Protein AF-A0A136LFN0-F1 (afdb_monomer_lite)

Structure (mmCIF, N/CA/C/O backbone):
data_AF-A0A136LFN0-F1
#
_entry.id   AF-A0A136LFN0-F1
#
loop_
_atom_site.group_PDB
_atom_site.id
_atom_site.type_symbol
_atom_site.label_atom_id
_atom_site.label_alt_id
_atom_site.label_comp_id
_atom_site.label_asym_id
_atom_site.label_entity_id
_atom_site.label_seq_id
_atom_site.pdbx_PDB_ins_code
_atom_site.Cartn_x
_atom_site.Cartn_y
_atom_site.Cartn_z
_atom_site.occupancy
_atom_site.B_iso_or_equiv
_atom_site.auth_seq_id
_atom_site.auth_comp_id
_atom_site.auth_asym_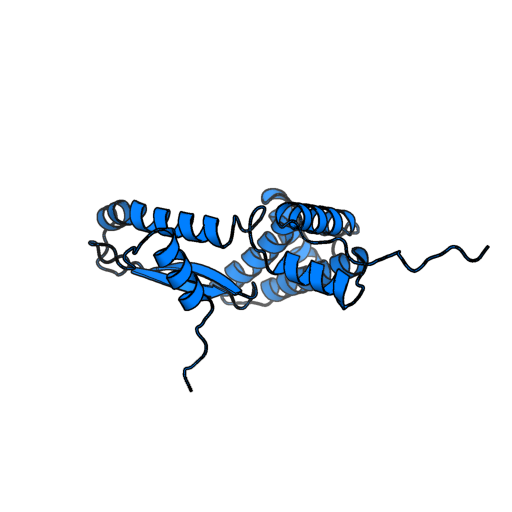id
_atom_site.auth_atom_id
_atom_site.pdbx_PDB_model_num
ATOM 1 N N . MET A 1 1 ? 18.092 6.823 28.244 1.00 74.56 1 MET A N 1
ATOM 2 C CA . MET A 1 1 ? 17.796 7.122 26.823 1.00 74.56 1 MET A CA 1
ATOM 3 C C . MET A 1 1 ? 16.325 6.821 26.567 1.00 74.56 1 MET A C 1
ATOM 5 O O . MET A 1 1 ? 15.868 5.791 27.041 1.00 74.56 1 MET A O 1
ATOM 9 N N . ARG A 1 2 ? 15.570 7.705 25.898 1.00 80.19 2 ARG A N 1
ATOM 10 C CA . ARG A 1 2 ? 14.184 7.406 25.481 1.00 80.19 2 ARG A CA 1
ATOM 11 C C . ARG A 1 2 ? 14.220 6.567 24.199 1.00 80.19 2 ARG A C 1
ATOM 13 O O . ARG A 1 2 ? 15.058 6.833 23.341 1.00 80.19 2 ARG A O 1
ATOM 20 N N . ARG A 1 3 ? 13.343 5.564 24.083 1.00 89.06 3 ARG A N 1
ATOM 21 C CA . ARG A 1 3 ? 13.190 4.778 22.848 1.00 89.06 3 ARG A CA 1
ATOM 22 C C . ARG A 1 3 ? 12.712 5.707 21.715 1.00 89.06 3 ARG A C 1
ATOM 24 O O . ARG A 1 3 ? 11.882 6.576 21.990 1.00 89.06 3 ARG A O 1
ATOM 31 N N . PRO A 1 4 ? 13.212 5.556 20.475 1.00 87.19 4 PRO A N 1
ATOM 32 C CA . PRO A 1 4 ? 12.643 6.256 19.327 1.00 87.19 4 PRO A CA 1
ATOM 33 C C . PRO A 1 4 ? 11.175 5.858 19.125 1.00 87.19 4 PRO A C 1
ATOM 35 O O . PRO A 1 4 ? 10.821 4.688 19.283 1.00 87.19 4 PRO A O 1
ATOM 38 N N . LYS A 1 5 ? 10.336 6.843 18.788 1.00 88.75 5 LYS A N 1
ATOM 39 C CA . LYS A 1 5 ? 8.914 6.640 18.487 1.00 88.75 5 LYS A CA 1
ATOM 40 C C . LYS A 1 5 ? 8.759 5.836 17.200 1.00 88.75 5 LYS A C 1
ATOM 42 O O . LYS A 1 5 ? 9.470 6.098 16.230 1.00 88.75 5 LYS A O 1
ATOM 47 N N . SER A 1 6 ? 7.819 4.905 17.195 1.00 88.75 6 SER A N 1
ATOM 48 C CA . SER A 1 6 ? 7.367 4.177 16.009 1.00 88.75 6 SER A CA 1
ATOM 49 C C . SER A 1 6 ? 6.710 5.107 14.986 1.00 88.75 6 SER A C 1
ATOM 51 O O . SER A 1 6 ? 6.269 6.210 15.318 1.00 88.75 6 SER A O 1
ATOM 53 N N . THR A 1 7 ? 6.604 4.646 13.741 1.00 85.06 7 THR A N 1
ATOM 54 C CA . THR A 1 7 ? 5.943 5.376 12.651 1.00 85.06 7 THR A CA 1
ATOM 55 C C . THR A 1 7 ? 4.480 5.688 12.985 1.00 85.06 7 THR A C 1
ATOM 57 O O . THR A 1 7 ? 4.015 6.801 12.739 1.00 85.06 7 THR A O 1
ATOM 60 N N . VAL A 1 8 ? 3.784 4.750 13.639 1.00 91.81 8 VAL A N 1
ATOM 61 C CA . VAL A 1 8 ? 2.400 4.921 14.111 1.00 91.81 8 VAL A CA 1
ATOM 62 C C . VAL A 1 8 ? 2.288 6.002 15.183 1.00 91.81 8 VAL A C 1
ATOM 64 O O . VAL A 1 8 ? 1.444 6.886 15.064 1.00 91.81 8 VAL A O 1
ATOM 67 N N . GLU A 1 9 ? 3.154 5.981 16.201 1.00 92.69 9 GLU A N 1
ATOM 68 C CA . GLU A 1 9 ? 3.159 7.016 17.248 1.00 92.69 9 GLU A CA 1
ATOM 69 C C . GLU A 1 9 ? 3.418 8.401 16.652 1.00 92.69 9 GLU A C 1
ATOM 71 O O . GLU A 1 9 ? 2.738 9.366 16.988 1.00 92.69 9 GLU A O 1
ATOM 76 N N . GLN A 1 10 ? 4.366 8.500 15.719 1.00 90.56 10 GLN A N 1
ATOM 77 C CA . GLN A 1 10 ? 4.654 9.761 15.042 1.00 90.56 10 GLN A CA 1
ATOM 78 C C . GLN A 1 10 ? 3.465 10.248 14.204 1.00 90.56 10 GLN A C 1
ATOM 80 O O . GLN A 1 10 ? 3.201 11.447 14.175 1.00 90.56 10 GLN A O 1
ATOM 85 N N . PHE A 1 11 ? 2.754 9.349 13.518 1.00 91.38 11 PHE A N 1
ATOM 86 C CA . PHE A 1 11 ? 1.547 9.686 12.761 1.0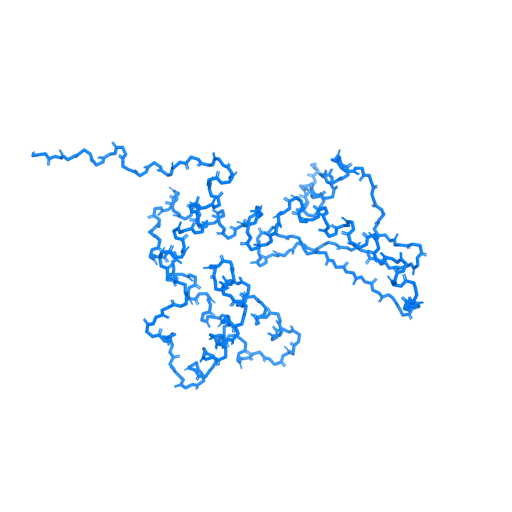0 91.38 11 PHE A CA 1
ATOM 87 C C . PHE A 1 11 ? 0.422 10.198 13.660 1.00 91.38 11 PHE A C 1
ATOM 89 O O . PHE A 1 11 ? -0.148 11.249 13.365 1.00 91.38 11 PHE A O 1
ATOM 96 N N . LEU A 1 12 ? 0.139 9.502 14.765 1.00 93.69 12 LEU A N 1
ATOM 97 C CA . LEU A 1 12 ? -0.890 9.920 15.715 1.00 93.69 12 LEU A CA 1
ATOM 98 C C . LEU A 1 12 ? -0.576 11.303 16.288 1.00 93.69 12 LEU A C 1
ATOM 100 O O . LEU A 1 12 ? -1.433 12.178 16.262 1.00 93.69 12 LEU A O 1
ATOM 104 N N . GLU A 1 13 ? 0.671 11.551 16.691 1.00 92.94 13 GLU A N 1
ATOM 105 C CA . GLU A 1 13 ? 1.087 12.865 17.196 1.00 92.94 13 GLU A CA 1
ATOM 106 C C . GLU A 1 13 ? 0.958 13.984 16.158 1.00 92.94 13 GLU A C 1
ATOM 108 O O . GLU A 1 13 ? 0.615 15.115 16.508 1.00 92.94 13 GLU A O 1
ATOM 113 N N . ARG A 1 14 ? 1.239 13.702 14.878 1.00 91.00 14 ARG A N 1
ATOM 114 C CA . ARG A 1 14 ? 1.015 14.680 13.804 1.00 91.00 14 ARG A CA 1
ATOM 115 C C . ARG A 1 14 ? -0.472 14.967 13.630 1.00 91.00 14 ARG A C 1
ATOM 117 O O . ARG A 1 14 ? -0.843 16.138 13.623 1.00 91.00 14 ARG A O 1
ATOM 124 N N . CYS A 1 15 ? -1.303 13.925 13.587 1.00 91.88 15 CYS A N 1
ATOM 125 C CA . CYS A 1 15 ? -2.751 14.068 13.468 1.00 91.88 15 CYS A CA 1
ATOM 126 C C . CYS A 1 15 ? -3.352 14.851 14.636 1.00 91.88 15 CYS A C 1
ATOM 128 O O . CYS A 1 15 ? -4.148 15.755 14.410 1.00 91.88 15 CYS A O 1
ATOM 130 N N . GLU A 1 16 ? -2.969 14.535 15.874 1.00 93.50 16 GLU A N 1
ATOM 131 C CA . GLU A 1 16 ? -3.454 15.246 17.060 1.00 93.50 16 GLU A CA 1
ATOM 132 C C . GLU A 1 16 ? -3.038 16.716 17.049 1.00 93.50 16 GLU A C 1
ATOM 134 O O . GLU A 1 16 ? -3.828 17.593 17.393 1.00 93.50 16 GLU A O 1
ATOM 139 N N . ARG A 1 17 ? -1.805 17.001 16.619 1.00 93.56 17 ARG A N 1
ATOM 140 C CA . ARG A 1 17 ? -1.295 18.369 16.521 1.00 93.56 17 ARG A CA 1
ATOM 141 C C . ARG A 1 17 ? -1.997 19.186 15.435 1.00 93.56 17 ARG A C 1
ATOM 143 O O . ARG A 1 17 ? -2.187 20.381 15.632 1.00 93.56 17 ARG A O 1
ATOM 150 N N . GLU A 1 18 ? -2.326 18.580 14.295 1.00 93.06 18 GLU A N 1
ATOM 151 C CA . GLU A 1 18 ? -2.894 19.288 13.139 1.00 93.06 18 GLU A CA 1
ATOM 152 C C . GLU A 1 18 ? -4.427 19.356 13.164 1.00 93.06 18 GLU A C 1
ATOM 154 O O . GLU A 1 18 ? -5.005 20.394 12.846 1.00 93.06 18 GLU A O 1
ATOM 159 N N . TYR A 1 19 ? -5.087 18.274 13.578 1.00 93.44 19 TYR A N 1
ATOM 160 C CA . TYR A 1 19 ? -6.542 18.098 13.491 1.00 93.44 19 TYR A CA 1
ATOM 161 C C . TYR A 1 19 ? -7.226 17.965 14.860 1.00 93.44 19 TYR A C 1
ATOM 163 O O . TYR A 1 19 ? -8.442 17.773 14.930 1.00 93.44 19 TYR A O 1
ATOM 171 N N . GLY A 1 20 ? -6.461 18.044 15.952 1.00 94.81 20 GLY A N 1
ATOM 172 C CA . GLY A 1 20 ? -6.951 17.824 17.309 1.00 94.81 20 GLY A CA 1
ATOM 173 C C . GLY A 1 20 ? -7.108 16.340 17.670 1.00 94.81 20 GLY A C 1
ATOM 174 O O . GLY A 1 20 ? -7.032 15.465 16.799 1.00 94.81 20 GLY A O 1
ATOM 175 N N . PRO A 1 21 ? -7.324 16.033 18.961 1.00 95.62 21 PRO A N 1
ATOM 176 C CA . PRO A 1 21 ? -7.491 14.663 19.429 1.00 95.62 21 PRO A CA 1
ATOM 177 C C . PRO A 1 21 ? -8.773 14.039 18.873 1.00 95.62 21 PRO A C 1
ATOM 179 O O . PRO A 1 21 ? -9.795 14.707 18.725 1.00 95.62 21 PRO A O 1
ATOM 182 N N . LEU A 1 22 ? -8.717 12.740 18.595 1.00 94.81 22 LEU A N 1
ATOM 183 C CA . LEU A 1 22 ? -9.852 11.950 18.130 1.00 94.81 22 LEU A CA 1
ATOM 184 C C . LEU A 1 22 ? -9.808 10.585 18.835 1.00 94.81 22 LEU A C 1
ATOM 186 O O . LEU A 1 22 ? -8.716 10.042 19.019 1.00 94.81 22 LEU A O 1
ATOM 190 N N . PRO A 1 23 ? -10.941 10.030 19.297 1.00 95.94 23 PRO A N 1
ATOM 191 C CA . PRO A 1 23 ? -10.913 8.788 20.053 1.00 95.94 23 PRO A CA 1
ATOM 192 C C . PRO A 1 23 ? -10.532 7.600 19.161 1.00 95.94 23 PRO A C 1
ATOM 194 O O . PRO A 1 23 ? -10.867 7.543 17.979 1.00 95.94 23 PRO A O 1
ATOM 197 N N . LEU A 1 24 ? -9.845 6.623 19.754 1.00 96.62 24 LEU A N 1
ATOM 198 C CA . LEU A 1 24 ? -9.520 5.340 19.116 1.00 96.62 24 LEU A CA 1
ATOM 199 C C . LEU A 1 24 ? -10.575 4.260 19.394 1.00 96.62 24 LEU A C 1
ATOM 201 O O . LEU A 1 24 ? -10.425 3.126 18.956 1.00 96.62 24 LEU A O 1
ATOM 205 N N . VAL A 1 25 ? -11.625 4.584 20.146 1.00 96.94 25 VAL A N 1
ATOM 206 C CA . VAL A 1 25 ? -12.733 3.675 20.453 1.00 96.94 25 VAL A CA 1
ATOM 207 C C . VAL A 1 25 ? -14.030 4.467 20.334 1.00 96.94 25 VAL A C 1
ATOM 209 O O . VAL A 1 25 ? -14.128 5.547 20.916 1.00 96.94 25 VAL A O 1
ATOM 212 N N . SER A 1 26 ? -14.994 3.968 19.561 1.00 96.44 26 SER A N 1
ATOM 213 C CA . SER A 1 26 ? -16.332 4.566 19.498 1.00 96.44 26 SER A CA 1
ATOM 214 C C . SER A 1 26 ? -17.118 4.294 20.785 1.00 96.44 26 SER A C 1
ATOM 216 O O . SER A 1 26 ? -16.780 3.391 21.551 1.00 96.44 26 SER A O 1
ATOM 218 N N . GLU A 1 27 ? -18.202 5.038 21.009 1.00 95.25 27 GLU A N 1
ATOM 219 C CA . GLU A 1 27 ? -19.122 4.789 22.135 1.00 95.25 27 GLU A CA 1
ATOM 220 C C . GLU A 1 27 ? -19.729 3.374 22.089 1.00 95.25 27 GLU A C 1
ATOM 222 O O . GLU A 1 27 ? -19.979 2.765 23.123 1.00 95.25 27 GLU A O 1
ATOM 227 N N . GLU A 1 28 ? -19.846 2.818 20.883 1.00 95.94 28 GLU A N 1
ATOM 228 C CA . GLU A 1 28 ? -20.384 1.485 20.590 1.00 95.94 28 GLU A CA 1
ATOM 229 C C . GLU A 1 28 ? -19.339 0.361 20.716 1.00 95.94 28 GLU A C 1
ATOM 231 O O . GLU A 1 28 ? -19.609 -0.788 20.378 1.00 95.94 28 GLU A O 1
ATOM 236 N N . GLY A 1 29 ? -18.115 0.678 21.156 1.00 94.19 29 GLY A N 1
ATOM 237 C CA . GLY A 1 29 ? -17.057 -0.309 21.391 1.00 94.19 29 GLY A CA 1
ATOM 238 C C . GLY A 1 29 ? -16.236 -0.704 20.158 1.00 94.19 29 GLY A C 1
ATOM 239 O O . GLY A 1 29 ? -15.368 -1.576 20.262 1.00 94.19 29 GLY A O 1
ATOM 240 N N . VAL A 1 30 ? -16.434 -0.052 19.005 1.00 96.81 30 VAL A N 1
ATOM 241 C CA . VAL A 1 30 ? -15.601 -0.267 17.810 1.00 96.81 30 VAL A CA 1
ATOM 242 C C . VAL A 1 30 ? -14.225 0.344 18.040 1.00 96.81 30 VAL A C 1
ATOM 244 O O . VAL A 1 30 ? -14.102 1.547 18.271 1.00 96.81 30 VAL A O 1
ATOM 247 N N . LYS A 1 31 ? -13.174 -0.477 17.963 1.00 97.56 31 LYS A N 1
ATOM 248 C CA . LYS A 1 31 ? -11.795 -0.034 18.211 1.00 97.56 31 LYS A CA 1
ATOM 249 C C . LYS A 1 31 ? -11.093 0.249 16.889 1.00 97.56 31 LYS A C 1
ATOM 251 O O . LYS A 1 31 ? -11.148 -0.551 15.960 1.00 97.56 31 LYS A O 1
ATOM 256 N N . ILE A 1 32 ? -10.388 1.367 16.832 1.00 97.62 32 ILE A N 1
ATOM 257 C CA . ILE A 1 32 ? -9.560 1.796 15.713 1.00 97.62 32 ILE A CA 1
ATOM 258 C C . ILE A 1 32 ? -8.112 1.681 16.160 1.00 97.62 32 ILE A C 1
ATOM 260 O O . ILE A 1 32 ? -7.700 2.229 17.182 1.00 97.62 32 ILE A O 1
ATOM 264 N N . THR A 1 33 ? -7.330 0.937 15.395 1.00 96.12 33 THR A N 1
ATOM 265 C CA . THR A 1 33 ? -5.895 0.815 15.602 1.00 96.12 33 THR A CA 1
ATOM 266 C C . THR A 1 33 ? -5.159 1.033 14.293 1.00 96.12 33 THR A C 1
ATOM 268 O O . THR A 1 33 ? -5.754 1.129 13.221 1.00 96.12 33 THR A O 1
ATOM 271 N N . PHE A 1 34 ? -3.847 1.154 14.401 1.00 94.62 34 PHE A N 1
ATOM 272 C CA . PHE A 1 34 ? -2.973 1.520 13.310 1.00 94.62 34 PHE A CA 1
ATOM 273 C C . PHE A 1 34 ? -1.790 0.575 13.303 1.00 94.62 34 PHE A C 1
ATOM 275 O O . PHE A 1 34 ? -1.165 0.345 14.341 1.00 94.62 34 PHE A O 1
ATOM 282 N N . VAL A 1 35 ? -1.485 0.023 12.136 1.00 90.31 35 VAL A N 1
ATOM 283 C CA . VAL A 1 35 ? -0.404 -0.949 11.991 1.00 90.31 35 VAL A CA 1
ATOM 284 C C . VAL A 1 35 ? 0.553 -0.443 10.939 1.00 90.31 35 VAL A C 1
ATOM 286 O O . VAL A 1 35 ? 0.142 -0.075 9.842 1.00 90.31 35 VAL A O 1
ATOM 289 N N . GLU A 1 36 ? 1.837 -0.417 11.276 1.00 83.50 36 GLU A N 1
ATOM 290 C CA . GLU A 1 36 ? 2.861 -0.131 10.286 1.00 83.50 36 GLU A CA 1
ATOM 291 C C . GLU A 1 36 ? 2.922 -1.286 9.288 1.00 83.50 36 GLU A C 1
ATOM 293 O O . GLU A 1 36 ? 3.218 -2.436 9.630 1.00 83.50 36 GLU A O 1
ATOM 298 N N . ASN A 1 37 ? 2.636 -0.971 8.034 1.00 77.56 37 ASN A N 1
ATOM 299 C CA . ASN A 1 37 ? 2.774 -1.889 6.934 1.00 77.56 37 ASN A CA 1
ATOM 300 C C . ASN A 1 37 ? 4.255 -1.974 6.560 1.00 77.56 37 ASN A C 1
ATOM 302 O O . ASN A 1 37 ? 4.760 -1.241 5.709 1.00 77.56 37 ASN A O 1
ATOM 306 N N . LEU A 1 38 ? 4.958 -2.905 7.205 1.00 61.62 38 LEU A N 1
ATOM 307 C CA . LEU A 1 38 ? 6.385 -3.149 6.980 1.00 61.62 38 LEU A CA 1
ATOM 308 C C . LEU A 1 38 ? 6.712 -3.534 5.526 1.00 61.62 38 LEU A C 1
ATOM 310 O O . LEU A 1 38 ? 7.864 -3.433 5.115 1.00 61.62 38 LEU A O 1
ATOM 314 N N . ARG A 1 39 ? 5.717 -3.969 4.737 1.00 58.81 39 ARG A N 1
ATOM 315 C CA . ARG A 1 39 ? 5.889 -4.331 3.319 1.00 58.81 39 ARG A CA 1
ATOM 316 C C . ARG A 1 39 ? 5.772 -3.131 2.384 1.00 58.81 39 ARG A C 1
ATOM 318 O O . ARG A 1 39 ? 6.314 -3.168 1.287 1.00 58.81 39 ARG A O 1
ATOM 325 N N . LEU A 1 40 ? 5.093 -2.077 2.828 1.00 58.88 40 LEU A N 1
ATOM 326 C CA . LEU A 1 40 ? 4.991 -0.786 2.148 1.00 58.88 40 LEU A CA 1
ATOM 327 C C . LEU A 1 40 ? 5.819 0.292 2.870 1.00 58.88 40 LEU A C 1
ATOM 329 O O . LEU A 1 40 ? 5.498 1.474 2.772 1.00 58.88 40 LEU A O 1
ATOM 333 N N . LEU A 1 41 ? 6.864 -0.151 3.591 1.00 58.59 41 LEU A N 1
ATOM 334 C CA . LEU A 1 41 ? 7.940 0.641 4.192 1.00 58.59 41 LEU A CA 1
ATOM 335 C C . LEU A 1 41 ? 7.438 1.964 4.817 1.00 58.59 41 LEU A C 1
ATOM 337 O O . LEU A 1 41 ? 7.629 3.050 4.285 1.00 58.59 41 LEU A O 1
ATOM 341 N N . GLY A 1 42 ? 6.772 1.869 5.969 1.00 63.84 42 GLY A N 1
ATOM 342 C CA . GLY A 1 42 ? 6.339 3.043 6.742 1.00 63.84 42 GLY A CA 1
ATOM 343 C C . GLY A 1 42 ? 4.927 3.546 6.429 1.00 63.84 42 GLY A C 1
ATOM 344 O O . GLY A 1 42 ? 4.464 4.504 7.049 1.00 63.84 42 GLY A O 1
ATOM 345 N N . TRP A 1 43 ? 4.203 2.882 5.523 1.00 75.62 43 TRP A N 1
ATOM 346 C CA . TRP A 1 43 ? 2.753 3.055 5.407 1.00 75.62 43 TRP A CA 1
ATOM 347 C C . TRP A 1 43 ? 2.040 2.602 6.677 1.00 75.62 43 TRP A C 1
ATOM 349 O O . TRP A 1 43 ? 2.498 1.686 7.357 1.00 75.62 43 TRP A O 1
ATOM 359 N N . ILE A 1 44 ? 0.910 3.229 6.996 1.00 86.69 44 ILE A N 1
ATOM 360 C CA . ILE A 1 44 ? 0.096 2.825 8.144 1.00 86.69 44 ILE A CA 1
ATOM 361 C C . ILE A 1 44 ? -1.264 2.392 7.634 1.00 86.69 44 ILE A C 1
ATOM 363 O O . ILE A 1 44 ? -1.947 3.149 6.951 1.00 86.69 44 ILE A O 1
ATOM 367 N N . ASP A 1 45 ? -1.663 1.186 8.008 1.00 88.31 45 ASP A N 1
ATOM 368 C CA . ASP A 1 45 ? -3.006 0.691 7.771 1.00 88.31 45 ASP A CA 1
ATOM 369 C C . ASP A 1 45 ? -3.899 1.056 8.959 1.00 88.31 45 ASP A C 1
ATOM 371 O O . ASP A 1 45 ? -3.526 0.858 10.118 1.00 88.31 45 ASP A O 1
ATOM 375 N N . LEU A 1 46 ? -5.092 1.573 8.663 1.00 93.50 46 LEU A N 1
ATOM 376 C CA . LEU A 1 46 ? -6.172 1.702 9.635 1.00 93.50 46 LEU A CA 1
ATOM 377 C C . LEU A 1 46 ? -6.853 0.342 9.774 1.00 93.50 46 LEU A C 1
ATOM 379 O O . LEU A 1 46 ? -7.346 -0.219 8.795 1.00 93.50 46 LEU A O 1
ATOM 383 N N . VAL A 1 47 ? -6.906 -0.172 10.997 1.00 94.88 47 VAL A N 1
ATOM 384 C CA . VAL A 1 47 ? -7.561 -1.435 11.327 1.00 94.88 47 VAL A CA 1
ATOM 385 C C . VAL A 1 47 ? -8.737 -1.159 12.247 1.00 94.88 47 VAL A C 1
ATOM 387 O O . VAL A 1 47 ? -8.585 -0.578 13.321 1.00 94.88 47 VAL A O 1
ATOM 390 N N . VAL A 1 48 ? -9.913 -1.602 11.814 1.00 96.44 48 VAL A N 1
ATOM 391 C CA . VAL A 1 48 ? -11.145 -1.562 12.602 1.00 96.44 48 VAL A CA 1
ATOM 392 C C . VAL A 1 48 ? -11.342 -2.931 13.239 1.00 96.44 48 VAL A C 1
ATOM 394 O O . VAL A 1 48 ? -11.430 -3.939 12.539 1.00 96.44 48 VAL A O 1
ATOM 397 N N . ILE A 1 49 ? -11.397 -2.971 14.565 1.00 96.44 49 ILE A N 1
ATOM 398 C CA . ILE A 1 49 ? -11.667 -4.176 15.346 1.00 96.44 49 ILE A CA 1
ATOM 399 C C . ILE A 1 49 ? -13.108 -4.086 15.840 1.00 96.44 49 ILE A C 1
ATOM 401 O O . ILE A 1 49 ? -13.465 -3.181 16.599 1.00 96.44 49 ILE A O 1
ATOM 405 N N . ILE A 1 50 ? -13.915 -5.044 15.395 1.00 96.25 50 ILE A N 1
ATOM 406 C CA . ILE A 1 50 ? -15.329 -5.184 15.735 1.00 96.25 50 ILE A CA 1
ATOM 407 C C . ILE A 1 50 ? -15.433 -6.358 16.707 1.00 96.25 50 ILE A C 1
ATOM 409 O O . ILE A 1 50 ? -15.063 -7.480 16.366 1.00 96.25 50 ILE A O 1
ATOM 413 N N . ASP A 1 51 ? -15.862 -6.073 17.931 1.00 94.12 51 ASP A N 1
ATOM 414 C CA . ASP A 1 51 ? -16.042 -7.070 18.986 1.00 94.12 51 ASP A CA 1
ATOM 415 C C . ASP A 1 51 ? -17.406 -7.774 18.830 1.00 94.12 51 ASP A C 1
ATOM 417 O O . ASP A 1 51 ? -18.297 -7.269 18.148 1.00 94.12 51 ASP A O 1
ATOM 421 N N . GLU A 1 52 ? -17.595 -8.928 19.470 1.00 95.81 52 GLU A N 1
ATOM 422 C CA . GLU A 1 52 ? -18.780 -9.786 19.283 1.00 95.81 52 GLU A CA 1
ATOM 423 C C . GLU A 1 52 ? -20.097 -9.111 19.697 1.00 95.81 52 GLU A C 1
ATOM 425 O O . GLU A 1 52 ? -21.168 -9.474 19.216 1.00 95.81 52 GLU A O 1
ATOM 430 N N . HIS A 1 53 ? -20.021 -8.126 20.592 1.00 95.81 53 HIS A N 1
ATOM 431 C CA . HIS A 1 53 ? -21.176 -7.393 21.105 1.00 95.81 53 HIS A CA 1
ATOM 432 C C . HIS A 1 53 ? -21.572 -6.182 20.248 1.00 95.81 53 HIS A C 1
ATOM 434 O O . HIS A 1 53 ? -22.619 -5.585 20.501 1.00 95.81 53 HIS A O 1
ATOM 440 N N . VAL A 1 54 ? -20.762 -5.801 19.255 1.00 97.19 54 VAL A N 1
ATOM 441 C CA . VAL A 1 54 ? -21.058 -4.656 18.389 1.00 97.19 54 VAL A CA 1
ATOM 442 C C . VAL A 1 54 ? -22.182 -5.032 17.426 1.00 97.19 54 VAL A C 1
ATOM 444 O O . VAL A 1 54 ? -22.052 -5.953 16.618 1.00 97.19 54 VAL A O 1
ATOM 447 N N . THR A 1 55 ? -23.295 -4.302 17.489 1.00 97.75 55 THR A N 1
ATOM 448 C CA . THR A 1 55 ? -24.415 -4.490 16.560 1.00 97.75 55 THR A CA 1
ATOM 449 C C . THR A 1 55 ? -24.156 -3.787 15.230 1.00 97.75 55 THR A C 1
ATOM 451 O O . THR A 1 55 ? -23.241 -2.973 15.086 1.00 97.75 55 THR A O 1
ATOM 454 N N . ARG A 1 56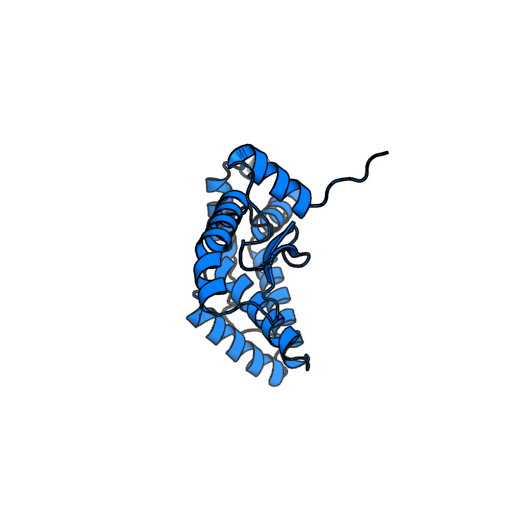 ? -25.002 -4.065 14.235 1.00 96.69 56 ARG A N 1
ATOM 455 C CA . ARG A 1 56 ? -24.977 -3.331 12.968 1.00 96.69 56 ARG A CA 1
ATOM 456 C C . ARG A 1 56 ? -25.224 -1.838 13.184 1.00 96.69 56 ARG A C 1
ATOM 458 O O . ARG A 1 56 ? -24.494 -1.026 12.633 1.00 96.69 56 ARG A O 1
ATOM 465 N N . GLU A 1 57 ? -26.216 -1.491 13.998 1.00 97.69 57 GLU A N 1
ATOM 466 C CA . G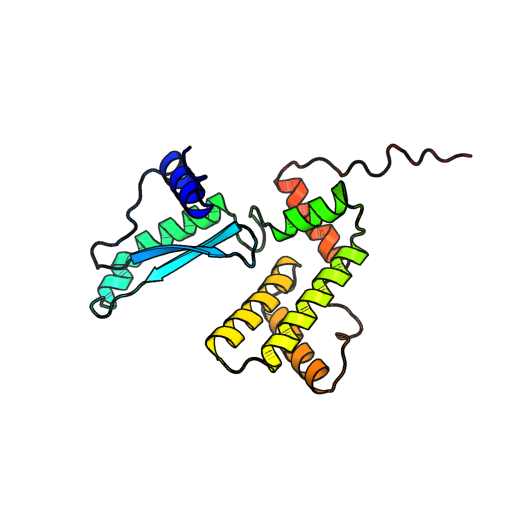LU A 1 57 ? -26.543 -0.103 14.327 1.00 97.69 57 GLU A CA 1
ATOM 467 C C . GLU A 1 57 ? -25.367 0.584 15.033 1.00 97.69 57 GLU A C 1
ATOM 469 O O . GLU A 1 57 ? -25.060 1.735 14.731 1.00 97.69 57 GLU A O 1
ATOM 474 N N . GLY A 1 58 ? -24.662 -0.141 15.909 1.00 97.12 58 GLY A N 1
ATOM 475 C CA . GLY A 1 58 ? -23.455 0.356 16.565 1.00 97.12 58 GLY A CA 1
ATOM 476 C C . GLY A 1 58 ? -22.298 0.590 15.586 1.00 97.12 58 GLY A C 1
ATOM 477 O O . GLY A 1 58 ? -21.575 1.582 15.689 1.00 97.12 58 GLY A O 1
ATOM 478 N N . LEU A 1 59 ? -22.144 -0.276 14.580 1.00 97.12 59 LEU A N 1
ATOM 479 C CA . LEU A 1 59 ? -21.167 -0.071 13.509 1.00 97.12 59 LEU A CA 1
ATOM 480 C C . LEU A 1 59 ? -21.523 1.141 12.635 1.00 97.12 59 LEU A C 1
ATOM 482 O O . LEU A 1 59 ? -20.640 1.940 12.322 1.00 97.12 59 LEU A O 1
ATOM 486 N N . ASP A 1 60 ? -22.800 1.304 12.282 1.00 97.56 60 ASP A N 1
ATOM 487 C CA . ASP A 1 60 ? -23.288 2.455 11.516 1.00 97.56 60 ASP A CA 1
ATOM 488 C C . ASP A 1 60 ? -23.058 3.765 12.296 1.00 97.56 60 ASP A C 1
ATOM 490 O O . ASP A 1 60 ? -22.589 4.755 11.729 1.00 97.56 60 ASP A O 1
ATOM 494 N N . ALA A 1 61 ? -23.291 3.760 13.613 1.00 97.12 61 ALA A N 1
ATOM 495 C CA . ALA A 1 61 ? -23.015 4.895 14.495 1.00 97.12 61 ALA A CA 1
ATOM 496 C C . ALA A 1 61 ? -21.510 5.177 14.672 1.00 97.12 61 ALA A C 1
ATOM 498 O O . ALA A 1 61 ? -21.112 6.333 14.823 1.00 97.12 61 ALA A O 1
ATOM 499 N N . ALA A 1 62 ? -20.654 4.152 14.607 1.00 97.69 62 ALA A N 1
ATOM 500 C CA . ALA A 1 62 ? -19.199 4.303 14.653 1.00 97.69 62 ALA A CA 1
ATOM 501 C C . ALA A 1 62 ? -18.589 4.767 13.317 1.00 97.69 62 ALA A C 1
ATOM 503 O O . ALA A 1 62 ? -17.457 5.259 13.297 1.00 97.69 62 ALA A O 1
ATOM 504 N N . TYR A 1 63 ? -19.312 4.626 12.202 1.00 97.31 63 TYR A N 1
ATOM 505 C CA . TYR A 1 63 ? -18.791 4.908 10.866 1.00 97.31 63 TYR A CA 1
ATOM 506 C C . TYR A 1 63 ? -18.230 6.331 10.692 1.00 97.31 63 TYR A C 1
ATOM 508 O O . TYR A 1 63 ? -17.136 6.444 10.141 1.00 97.31 63 TYR A O 1
ATOM 516 N N . PRO A 1 64 ? -18.862 7.412 11.196 1.00 97.94 64 PRO A N 1
ATOM 517 C CA . PRO A 1 64 ? -18.296 8.759 11.095 1.00 97.94 64 PRO A CA 1
ATOM 518 C C . PRO A 1 64 ? -16.902 8.885 11.723 1.00 97.94 64 PRO A C 1
ATOM 520 O O . PRO A 1 64 ? -16.039 9.568 11.177 1.00 97.94 64 PRO A O 1
ATOM 523 N N . LEU A 1 65 ? -16.650 8.191 12.838 1.00 97.06 65 LEU A N 1
ATOM 524 C CA . LEU A 1 65 ? -15.339 8.178 13.489 1.00 97.06 65 LEU A CA 1
ATOM 525 C C . LEU A 1 65 ? -14.296 7.433 12.642 1.00 97.06 65 LEU A C 1
ATOM 527 O O . LEU A 1 65 ? -13.165 7.898 12.492 1.00 97.06 65 LEU A O 1
ATOM 531 N N . ILE A 1 66 ? -14.677 6.278 12.087 1.00 97.12 66 ILE A N 1
ATOM 532 C CA . ILE A 1 66 ? -13.821 5.491 11.186 1.00 97.12 66 ILE A CA 1
ATOM 533 C C . ILE A 1 66 ? -13.476 6.316 9.942 1.00 97.12 66 ILE A C 1
ATOM 535 O O . ILE A 1 66 ? -12.319 6.339 9.516 1.00 97.12 66 ILE A O 1
ATOM 539 N N . ASP A 1 67 ? -14.467 7.001 9.373 1.00 96.31 67 ASP A N 1
ATOM 540 C CA . ASP A 1 67 ? -14.304 7.796 8.164 1.00 96.31 67 ASP A CA 1
ATOM 541 C C . ASP A 1 67 ? -13.403 9.013 8.399 1.00 96.31 67 ASP A C 1
ATOM 543 O O . ASP A 1 67 ? -12.487 9.250 7.617 1.00 96.31 67 ASP A O 1
ATOM 547 N N . GLU A 1 68 ? -13.558 9.712 9.525 1.00 96.69 68 GLU A N 1
ATOM 548 C CA . GLU A 1 68 ? -12.669 10.813 9.911 1.00 96.69 68 GLU A CA 1
ATOM 549 C C . GLU A 1 68 ? -11.210 10.338 10.053 1.00 96.69 68 GLU A C 1
ATOM 551 O O . GLU A 1 68 ? -10.287 10.962 9.520 1.00 96.69 68 GLU A O 1
ATOM 556 N N . TRP A 1 69 ? -10.966 9.198 10.712 1.00 96.19 69 TRP A N 1
ATOM 557 C CA . TRP A 1 69 ? -9.614 8.634 10.797 1.00 96.19 69 TRP A CA 1
ATOM 558 C C . TRP A 1 69 ? -9.059 8.230 9.429 1.00 96.19 69 TRP A C 1
ATOM 560 O O . TRP A 1 69 ? -7.879 8.465 9.149 1.00 96.19 69 TRP A O 1
ATOM 570 N N . ARG A 1 70 ? -9.899 7.664 8.556 1.00 93.94 70 ARG A N 1
ATOM 571 C CA . ARG A 1 70 ? -9.538 7.355 7.167 1.00 93.94 70 ARG A CA 1
ATOM 572 C C . ARG A 1 70 ? -9.152 8.624 6.410 1.00 93.94 70 ARG A C 1
ATOM 574 O O . ARG A 1 70 ? -8.147 8.619 5.701 1.00 93.94 70 ARG A O 1
ATOM 581 N N . GLU A 1 71 ? -9.905 9.710 6.557 1.00 92.25 71 GLU A N 1
ATOM 582 C CA . GLU A 1 71 ? -9.592 10.986 5.915 1.00 92.25 71 GLU A CA 1
ATOM 583 C C . GLU A 1 71 ? -8.276 11.581 6.412 1.00 92.25 71 GLU A C 1
ATOM 585 O O . GLU A 1 71 ? -7.478 12.037 5.593 1.00 92.25 71 GLU A O 1
ATOM 590 N N . ARG A 1 72 ? -8.014 11.552 7.724 1.00 93.38 72 ARG A N 1
ATOM 591 C CA . ARG A 1 72 ? -6.738 12.010 8.303 1.00 93.38 72 ARG A CA 1
ATOM 592 C C . ARG A 1 72 ? -5.564 11.194 7.783 1.00 93.38 72 ARG A C 1
ATOM 594 O O . ARG A 1 72 ? -4.564 11.764 7.353 1.00 93.38 72 ARG A O 1
ATOM 601 N N . LEU A 1 73 ? -5.716 9.871 7.736 1.00 89.62 73 LEU A N 1
ATOM 602 C CA . LEU A 1 73 ? -4.717 8.978 7.159 1.00 89.62 73 LEU A CA 1
ATOM 603 C C . LEU A 1 73 ? -4.449 9.320 5.687 1.00 89.62 73 LEU A C 1
ATOM 605 O O . LEU A 1 73 ? -3.296 9.428 5.283 1.00 89.62 73 LEU A O 1
ATOM 609 N N . VAL A 1 74 ? -5.501 9.563 4.900 1.00 85.38 74 VAL A N 1
ATOM 610 C CA . VAL A 1 74 ? -5.383 9.987 3.497 1.00 85.38 74 VAL A CA 1
ATOM 611 C C . VAL A 1 74 ? -4.809 11.397 3.361 1.00 85.38 74 VAL A C 1
ATOM 613 O O . VAL A 1 74 ? -4.167 11.664 2.357 1.00 85.38 74 VAL A O 1
ATOM 616 N N . LYS A 1 75 ? -5.005 12.321 4.301 1.00 83.38 75 LYS A N 1
ATOM 617 C CA . LYS A 1 75 ? -4.372 13.652 4.244 1.00 83.38 75 LYS A CA 1
ATOM 618 C C . LYS A 1 75 ? -2.872 13.559 4.526 1.00 83.38 75 LYS A C 1
ATOM 620 O O . LYS A 1 75 ? -2.082 14.097 3.756 1.00 83.38 75 LYS A O 1
ATOM 625 N N . GLU A 1 76 ? -2.491 12.809 5.558 1.00 82.25 76 GLU A N 1
ATOM 626 C CA . GLU A 1 76 ? -1.097 12.619 5.980 1.00 82.25 76 GLU A CA 1
ATOM 627 C C . GLU A 1 76 ? -0.287 11.778 4.991 1.00 82.25 76 GLU A C 1
ATOM 629 O O . GLU A 1 76 ? 0.813 12.147 4.584 1.00 82.25 76 GLU A O 1
ATOM 634 N N . GLN A 1 77 ? -0.825 10.623 4.603 1.00 76.25 77 GLN A N 1
ATOM 635 C CA . GLN A 1 77 ? -0.122 9.663 3.751 1.00 76.25 77 GLN A CA 1
ATOM 636 C C . GLN A 1 77 ? -0.459 9.835 2.282 1.00 76.25 77 GLN A C 1
ATOM 638 O O . GLN A 1 77 ? 0.147 9.155 1.463 1.00 76.25 77 GLN A O 1
ATOM 643 N N . GLY A 1 78 ? -1.397 10.731 1.951 1.00 71.00 78 GLY A N 1
ATOM 644 C CA . GLY A 1 78 ? -2.066 10.859 0.658 1.00 71.00 78 GLY A CA 1
ATOM 645 C C . GLY A 1 78 ? -2.853 9.624 0.240 1.00 71.00 78 GLY A C 1
ATOM 646 O O . GLY A 1 78 ? -2.847 8.564 0.866 1.00 71.00 78 GLY A O 1
ATOM 647 N N . ARG A 1 79 ? -3.533 9.743 -0.901 1.00 64.81 79 ARG A N 1
ATOM 648 C CA . ARG A 1 79 ? -4.121 8.573 -1.553 1.00 64.81 79 ARG A CA 1
ATOM 649 C C . ARG A 1 79 ? -2.994 7.679 -2.042 1.00 64.81 79 ARG A C 1
ATOM 651 O O . ARG A 1 79 ? -2.150 8.133 -2.817 1.00 64.81 79 ARG A O 1
ATOM 658 N N . TRP A 1 80 ? -3.062 6.413 -1.651 1.00 58.22 80 TRP A N 1
ATOM 659 C CA . TRP A 1 80 ? -2.078 5.372 -1.939 1.00 58.22 80 TRP A CA 1
ATOM 660 C C . TRP A 1 80 ? -1.586 5.362 -3.408 1.00 58.22 80 TRP A C 1
ATOM 662 O O . TRP A 1 80 ? -0.392 5.219 -3.668 1.00 58.22 80 TRP A O 1
ATOM 672 N N . ILE A 1 81 ? -2.468 5.633 -4.379 1.00 56.22 81 ILE A N 1
ATOM 673 C CA . ILE A 1 81 ? -2.154 5.502 -5.814 1.00 56.22 81 ILE A CA 1
ATOM 674 C C . ILE A 1 81 ? -1.657 6.813 -6.464 1.00 56.22 81 ILE A C 1
ATOM 676 O O . ILE A 1 81 ? -0.950 6.768 -7.477 1.00 56.22 81 ILE A O 1
ATOM 680 N N . TYR A 1 82 ? -1.982 7.985 -5.906 1.00 49.06 82 TYR A N 1
ATOM 681 C CA . TYR A 1 82 ? -1.802 9.256 -6.629 1.00 49.06 82 TYR A CA 1
ATOM 682 C C . TYR A 1 82 ? -1.223 10.403 -5.806 1.00 49.06 82 TYR A C 1
ATOM 684 O O . TYR A 1 82 ? -0.496 11.215 -6.363 1.00 49.06 82 TYR A O 1
ATOM 692 N N . ASP A 1 83 ? -1.482 10.486 -4.503 1.00 51.81 83 ASP A N 1
ATOM 693 C CA . ASP A 1 83 ? -1.343 11.771 -3.813 1.00 51.81 83 ASP A CA 1
ATOM 694 C C . ASP A 1 83 ? -0.453 11.765 -2.574 1.00 51.81 83 ASP A C 1
ATOM 696 O O . ASP A 1 83 ? -0.252 12.827 -1.986 1.00 51.81 83 ASP A O 1
ATOM 700 N N . GLY A 1 84 ? 0.079 10.600 -2.220 1.00 54.38 84 GLY A N 1
ATOM 701 C CA . GLY A 1 84 ? 0.774 10.339 -0.971 1.00 54.38 84 GLY A CA 1
ATOM 702 C C . GLY A 1 84 ? 2.270 10.444 -0.925 1.00 54.38 84 GLY A C 1
ATOM 703 O O . GLY A 1 84 ? 2.943 10.439 -1.960 1.00 54.38 84 GLY A O 1
ATOM 704 N N . ASN A 1 85 ? 2.775 10.484 0.312 1.00 57.19 85 ASN A N 1
ATOM 705 C CA . ASN A 1 85 ? 4.151 10.112 0.569 1.00 57.19 85 ASN A CA 1
ATOM 706 C C . ASN A 1 85 ? 4.235 8.597 0.376 1.00 57.19 85 ASN A C 1
ATOM 708 O O . ASN A 1 85 ? 3.945 7.794 1.262 1.00 57.19 85 ASN A O 1
ATOM 712 N N . ASN A 1 86 ? 4.430 8.212 -0.879 1.00 68.50 86 ASN A N 1
ATOM 713 C CA . ASN A 1 86 ? 4.429 6.829 -1.293 1.00 68.50 86 ASN A CA 1
ATOM 714 C C . ASN A 1 86 ? 5.880 6.374 -1.288 1.00 68.50 86 ASN A C 1
ATOM 716 O O . ASN A 1 86 ? 6.659 6.781 -2.153 1.00 68.50 86 ASN A O 1
ATOM 720 N N . GLN A 1 87 ? 6.211 5.532 -0.313 1.00 72.38 87 GLN A N 1
ATOM 721 C CA . GLN A 1 87 ? 7.559 5.024 -0.139 1.00 72.38 87 GLN A CA 1
ATOM 722 C C . GLN A 1 87 ? 8.086 4.342 -1.403 1.00 72.38 87 GLN A C 1
ATOM 724 O O . GLN A 1 87 ? 9.256 4.487 -1.716 1.00 72.38 87 GLN A O 1
ATOM 729 N N . LEU A 1 88 ? 7.222 3.719 -2.216 1.00 83.31 88 LEU A N 1
ATOM 730 C CA . LEU A 1 88 ? 7.630 3.191 -3.517 1.00 83.31 88 LEU A CA 1
ATOM 731 C C . LEU A 1 88 ? 8.257 4.281 -4.397 1.00 83.31 88 LEU A C 1
ATOM 733 O O . LEU A 1 88 ? 9.275 4.042 -5.033 1.00 83.31 88 LEU A O 1
ATOM 737 N N . TYR A 1 89 ? 7.671 5.480 -4.463 1.00 86.31 89 TYR A N 1
ATOM 738 C CA . TYR A 1 89 ? 8.238 6.568 -5.263 1.00 86.31 89 TYR A CA 1
ATOM 739 C C . TYR A 1 89 ? 9.450 7.214 -4.603 1.00 86.31 89 TYR A C 1
ATOM 741 O O . TYR A 1 89 ? 10.353 7.621 -5.334 1.00 86.31 89 TYR A O 1
ATOM 749 N N . GLU A 1 90 ? 9.494 7.289 -3.271 1.00 83.25 90 GLU A N 1
ATOM 750 C CA . GLU A 1 90 ? 10.702 7.701 -2.553 1.00 83.25 90 GLU A CA 1
ATOM 751 C C . GLU A 1 90 ? 11.865 6.751 -2.843 1.00 83.25 90 GLU A C 1
ATOM 753 O O . GLU A 1 90 ? 12.940 7.212 -3.214 1.00 83.25 90 GLU A O 1
ATOM 758 N N . ASP A 1 91 ? 11.632 5.442 -2.767 1.00 84.31 91 ASP A N 1
ATOM 759 C CA . ASP A 1 91 ? 12.620 4.404 -3.042 1.00 84.31 91 ASP A CA 1
ATOM 760 C C . ASP A 1 91 ? 13.054 4.454 -4.502 1.00 84.31 91 ASP A C 1
ATOM 762 O O . ASP A 1 91 ? 14.245 4.503 -4.790 1.00 84.31 91 ASP A O 1
ATOM 766 N N . LEU A 1 92 ? 12.113 4.524 -5.449 1.00 89.50 92 LEU A N 1
ATOM 767 C CA . LEU A 1 92 ? 12.435 4.665 -6.872 1.00 89.50 92 LEU A CA 1
ATOM 768 C C . LEU A 1 92 ? 13.234 5.946 -7.145 1.00 89.50 92 LEU A C 1
ATOM 770 O O . LEU A 1 92 ? 14.168 5.948 -7.950 1.00 89.50 92 LEU A O 1
ATOM 774 N N . TYR A 1 93 ? 12.898 7.041 -6.465 1.00 88.62 93 TYR A N 1
ATOM 775 C CA . TYR A 1 93 ? 13.646 8.286 -6.561 1.00 88.62 93 TYR A CA 1
ATOM 776 C C . TYR A 1 93 ? 15.041 8.171 -5.935 1.00 88.62 93 TYR A C 1
ATOM 778 O O . TYR A 1 93 ? 16.003 8.651 -6.532 1.00 88.62 93 TYR A O 1
ATOM 786 N N . TYR A 1 94 ? 15.176 7.502 -4.791 1.00 87.38 94 TYR A N 1
ATOM 787 C CA . TYR A 1 94 ? 16.453 7.210 -4.143 1.00 87.38 94 TYR A CA 1
ATOM 788 C C . TYR A 1 94 ? 17.339 6.335 -5.038 1.00 87.38 94 TYR A C 1
ATOM 790 O O . TYR A 1 94 ? 18.480 6.702 -5.315 1.00 87.38 94 TYR A O 1
ATOM 798 N N . LEU A 1 95 ? 16.799 5.239 -5.583 1.00 87.88 95 LEU A N 1
ATOM 799 C CA . LEU A 1 95 ? 17.483 4.375 -6.548 1.00 87.88 95 LEU A CA 1
ATOM 800 C C . LEU A 1 95 ? 17.978 5.187 -7.750 1.00 87.88 95 LEU A C 1
ATOM 802 O O . LEU A 1 95 ? 19.119 5.028 -8.184 1.00 87.88 95 LEU A O 1
ATOM 806 N N . GLN A 1 96 ? 17.149 6.090 -8.280 1.00 91.81 96 GLN A N 1
ATOM 807 C CA . GLN A 1 96 ? 17.546 6.957 -9.386 1.00 91.81 96 GLN A CA 1
ATOM 808 C C . GLN A 1 96 ? 18.673 7.922 -8.996 1.00 91.81 96 GLN A C 1
ATOM 810 O O . GLN A 1 96 ? 19.637 8.091 -9.744 1.00 91.81 96 GLN A O 1
ATOM 815 N N . ARG A 1 97 ? 18.506 8.617 -7.870 1.00 87.31 97 ARG A N 1
ATOM 816 C CA . ARG A 1 97 ? 19.325 9.766 -7.481 1.00 87.31 97 ARG A CA 1
ATOM 817 C C . ARG A 1 97 ? 20.654 9.343 -6.866 1.00 87.31 97 ARG A C 1
ATOM 819 O O . ARG A 1 97 ? 21.686 9.862 -7.270 1.00 87.31 97 ARG A O 1
ATOM 826 N N . GLU A 1 98 ? 20.611 8.426 -5.911 1.00 87.06 98 GLU A N 1
ATOM 827 C CA . GLU A 1 98 ? 21.767 8.025 -5.108 1.00 87.06 98 GLU A CA 1
ATOM 828 C C . GLU A 1 98 ? 22.486 6.821 -5.725 1.00 87.06 98 GLU A C 1
ATOM 830 O O . GLU A 1 98 ? 23.710 6.737 -5.661 1.00 87.06 98 GLU A O 1
ATOM 835 N N . LEU A 1 99 ? 21.748 5.911 -6.377 1.00 87.31 99 LEU A N 1
ATOM 836 C CA . LEU A 1 99 ? 22.328 4.704 -6.985 1.00 87.31 99 LEU A CA 1
ATOM 837 C C . LEU A 1 99 ? 22.430 4.762 -8.517 1.00 87.31 99 LEU A C 1
ATOM 839 O O . LEU A 1 99 ? 22.952 3.834 -9.133 1.00 87.31 99 LEU A O 1
ATOM 843 N N . GLY A 1 100 ? 21.942 5.832 -9.152 1.00 91.88 100 GLY A N 1
ATOM 844 C CA . GLY A 1 100 ? 22.056 6.029 -10.599 1.00 91.88 100 GLY A CA 1
ATOM 845 C C . GLY A 1 100 ? 21.215 5.071 -11.448 1.00 91.88 100 GLY A C 1
ATOM 846 O O . GLY A 1 100 ? 21.512 4.891 -12.631 1.00 91.88 100 GLY A O 1
ATOM 847 N N . PHE A 1 101 ? 20.174 4.452 -10.884 1.00 92.12 101 PHE A N 1
ATOM 848 C CA . PHE A 1 101 ? 19.322 3.524 -11.626 1.00 92.12 101 PHE A CA 1
ATOM 849 C C . PHE A 1 101 ? 18.598 4.223 -12.779 1.00 92.12 101 PHE A C 1
ATOM 851 O O . PHE A 1 101 ? 18.014 5.301 -12.638 1.00 92.12 101 PHE A O 1
ATOM 858 N N . THR A 1 102 ? 18.574 3.563 -13.933 1.00 94.38 102 THR A N 1
ATOM 859 C CA . THR A 1 102 ? 17.731 3.969 -15.059 1.00 94.38 102 THR A CA 1
ATOM 860 C C . THR A 1 102 ? 16.278 3.555 -14.822 1.00 94.38 102 THR A C 1
ATOM 862 O O . THR A 1 102 ? 15.996 2.564 -14.146 1.00 94.38 102 THR A O 1
ATOM 865 N N . TYR A 1 103 ? 15.321 4.259 -15.438 1.00 93.88 103 TYR A N 1
ATOM 866 C CA . TYR A 1 103 ? 13.902 3.871 -15.367 1.00 93.88 103 TYR A CA 1
ATOM 867 C C . TYR A 1 103 ? 13.628 2.472 -15.928 1.00 93.88 103 TYR A C 1
ATOM 869 O O . TYR A 1 103 ? 12.662 1.832 -15.524 1.00 93.88 103 TYR A O 1
ATOM 877 N N . ARG A 1 104 ? 14.477 1.991 -16.844 1.00 93.19 104 ARG A N 1
ATOM 878 C CA . ARG A 1 104 ? 14.425 0.618 -17.345 1.00 93.19 104 ARG A CA 1
ATOM 879 C C . ARG A 1 104 ? 14.779 -0.388 -16.250 1.00 93.19 104 ARG A C 1
ATOM 881 O O . ARG A 1 104 ? 13.995 -1.294 -16.018 1.00 93.19 104 ARG A O 1
ATOM 888 N N . GLN A 1 105 ? 15.895 -0.192 -15.548 1.00 91.75 105 GLN A N 1
ATOM 889 C CA . GLN A 1 105 ? 16.303 -1.078 -14.447 1.00 91.75 105 GLN A CA 1
ATOM 890 C C . GLN A 1 105 ? 15.276 -1.088 -13.312 1.00 91.75 105 GLN A C 1
ATOM 892 O O . GLN A 1 105 ? 14.972 -2.140 -12.762 1.00 91.75 105 GLN A O 1
ATOM 897 N N . MET A 1 106 ? 14.701 0.073 -12.988 1.00 93.69 106 MET A N 1
ATOM 898 C CA . MET A 1 106 ? 13.598 0.149 -12.028 1.00 93.69 106 MET A CA 1
ATOM 899 C C . MET A 1 106 ? 12.383 -0.661 -12.495 1.00 93.69 106 MET A C 1
ATOM 901 O O . MET A 1 106 ? 11.844 -1.443 -11.723 1.00 93.69 106 MET A O 1
ATOM 905 N N . ALA A 1 107 ? 11.961 -0.512 -13.756 1.00 92.56 107 ALA A N 1
ATOM 906 C CA . ALA A 1 107 ? 10.856 -1.294 -14.309 1.00 92.56 107 ALA A CA 1
ATOM 907 C C . ALA A 1 107 ? 11.135 -2.807 -14.238 1.00 92.56 107 ALA A C 1
ATOM 909 O O . ALA A 1 107 ? 10.294 -3.557 -13.752 1.00 92.56 107 ALA A O 1
ATOM 910 N N . GLU A 1 108 ? 12.335 -3.246 -14.626 1.00 90.50 108 GLU A N 1
ATOM 911 C CA . GLU A 1 108 ? 12.772 -4.647 -14.533 1.00 90.50 108 GLU A CA 1
ATOM 912 C C . GLU A 1 108 ? 12.705 -5.179 -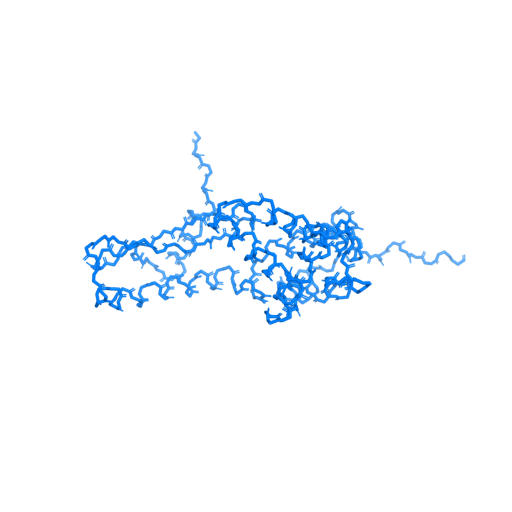13.086 1.00 90.50 108 GLU A C 1
ATOM 914 O O . GLU A 1 108 ? 12.205 -6.282 -12.853 1.00 90.50 108 GLU A O 1
ATOM 919 N N . GLN A 1 109 ? 13.131 -4.390 -12.091 1.00 89.88 109 GLN A N 1
ATOM 920 C CA . GLN A 1 109 ? 13.018 -4.763 -10.675 1.00 89.88 109 GLN A CA 1
ATOM 921 C C . GLN A 1 109 ? 11.565 -4.873 -10.204 1.00 89.88 109 GLN A C 1
ATOM 923 O O . GLN A 1 109 ? 11.216 -5.838 -9.524 1.00 89.88 109 GLN A O 1
ATOM 928 N N . LEU A 1 110 ? 10.708 -3.921 -10.581 1.00 91.62 110 LEU A N 1
ATOM 929 C CA . LEU A 1 110 ? 9.293 -3.952 -10.210 1.00 91.62 110 LEU A CA 1
ATOM 930 C C . LEU A 1 110 ? 8.568 -5.143 -10.848 1.00 91.62 110 LEU A C 1
ATOM 932 O O . LEU A 1 110 ? 7.797 -5.809 -10.162 1.00 91.62 110 LEU A O 1
ATOM 936 N N . ASN A 1 111 ? 8.849 -5.463 -12.117 1.00 91.25 111 ASN A N 1
ATOM 937 C CA . ASN A 1 111 ? 8.305 -6.665 -12.758 1.00 91.25 111 ASN A CA 1
ATOM 938 C C . ASN A 1 111 ? 8.839 -7.941 -12.097 1.00 91.25 111 ASN A C 1
ATOM 940 O O . ASN A 1 111 ? 8.068 -8.862 -11.857 1.00 91.25 111 ASN A O 1
ATOM 944 N N . THR A 1 112 ? 10.121 -7.991 -11.720 1.00 88.81 112 THR A N 1
ATOM 945 C CA . THR A 1 112 ? 10.687 -9.136 -10.982 1.00 88.81 112 THR A CA 1
ATOM 946 C C . THR A 1 112 ? 9.967 -9.352 -9.650 1.00 88.81 112 THR A C 1
ATOM 948 O O . THR A 1 112 ? 9.606 -10.478 -9.307 1.00 88.81 112 THR A O 1
ATOM 951 N N . TYR A 1 113 ? 9.715 -8.272 -8.909 1.00 88.94 113 TYR A N 1
ATOM 952 C CA . TYR A 1 113 ? 8.959 -8.332 -7.663 1.00 88.94 113 TYR A CA 1
ATOM 953 C C . TYR A 1 113 ? 7.505 -8.765 -7.897 1.00 88.94 113 TYR A C 1
ATOM 955 O O . TYR A 1 113 ? 6.994 -9.615 -7.169 1.00 88.94 113 TYR A O 1
ATOM 963 N N . LEU A 1 114 ? 6.863 -8.260 -8.955 1.00 91.06 114 LEU A N 1
ATOM 964 C CA . LEU A 1 114 ? 5.522 -8.681 -9.354 1.00 91.06 114 LEU A CA 1
ATOM 965 C C . LEU A 1 114 ? 5.468 -10.186 -9.659 1.00 91.06 114 LEU A C 1
ATOM 967 O O . LEU A 1 114 ? 4.595 -10.867 -9.131 1.00 91.06 114 LEU A O 1
ATOM 971 N N . ILE A 1 115 ? 6.419 -10.723 -10.435 1.00 90.06 115 ILE A N 1
ATOM 972 C CA . ILE A 1 115 ? 6.520 -12.167 -10.725 1.00 90.06 115 ILE A CA 1
ATOM 973 C C . ILE A 1 115 ? 6.618 -12.961 -9.421 1.00 90.06 115 ILE A C 1
ATOM 975 O O . ILE A 1 115 ? 5.906 -13.947 -9.248 1.00 90.06 115 ILE A O 1
ATOM 979 N N . ALA A 1 116 ? 7.464 -12.519 -8.486 1.00 88.81 116 ALA A N 1
ATOM 980 C CA . ALA A 1 116 ? 7.624 -13.185 -7.198 1.00 88.81 116 ALA A CA 1
ATOM 981 C C . ALA A 1 116 ? 6.326 -13.184 -6.373 1.00 88.81 116 ALA A C 1
ATOM 983 O O . ALA A 1 116 ? 6.016 -14.182 -5.726 1.00 88.81 116 ALA A O 1
ATOM 984 N N . LEU A 1 117 ? 5.540 -12.101 -6.409 1.00 90.19 117 LEU A N 1
ATOM 985 C CA . LEU A 1 117 ? 4.219 -12.068 -5.774 1.00 90.19 117 LEU A CA 1
ATOM 986 C C . LEU A 1 117 ? 3.273 -13.093 -6.411 1.00 90.19 117 LEU A C 1
ATOM 988 O O . LEU A 1 117 ? 2.651 -13.869 -5.692 1.00 90.19 117 LEU A O 1
ATOM 992 N N . VAL A 1 118 ? 3.189 -13.147 -7.742 1.00 91.69 118 VAL A N 1
ATOM 993 C CA . VAL A 1 118 ? 2.305 -14.104 -8.429 1.00 91.69 118 VAL A CA 1
ATOM 994 C C . VAL A 1 118 ? 2.732 -15.558 -8.166 1.00 91.69 118 VAL A C 1
ATOM 996 O O . VAL A 1 118 ? 1.891 -16.404 -7.865 1.00 91.69 118 VAL A O 1
ATOM 999 N N . ASP A 1 119 ? 4.033 -15.850 -8.188 1.00 89.88 119 ASP A N 1
ATOM 1000 C CA . ASP A 1 119 ? 4.579 -17.175 -7.861 1.00 89.88 119 ASP A CA 1
ATOM 1001 C C . ASP A 1 119 ? 4.283 -17.576 -6.404 1.00 89.88 119 ASP A C 1
ATOM 1003 O O . ASP A 1 119 ? 3.824 -18.689 -6.132 1.00 89.88 119 ASP A O 1
ATOM 1007 N N . ASN A 1 120 ? 4.462 -16.651 -5.455 1.00 89.56 120 ASN A N 1
ATOM 1008 C CA . ASN A 1 120 ? 4.127 -16.882 -4.049 1.00 89.56 120 ASN A CA 1
ATOM 1009 C C . ASN A 1 120 ? 2.626 -17.119 -3.843 1.00 89.56 120 ASN A C 1
ATOM 1011 O O . ASN A 1 120 ? 2.258 -17.960 -3.027 1.00 89.56 120 ASN A O 1
ATOM 1015 N N . TYR A 1 121 ? 1.759 -16.429 -4.591 1.00 93.12 121 TYR A N 1
ATOM 1016 C CA . TYR A 1 121 ? 0.315 -16.666 -4.543 1.00 93.12 121 TYR A CA 1
ATOM 1017 C C . TYR A 1 121 ? -0.029 -18.108 -4.929 1.00 93.12 121 TYR A C 1
ATOM 1019 O O . TYR A 1 121 ? -0.816 -18.752 -4.238 1.00 93.12 121 TYR A O 1
ATOM 1027 N N . GLY A 1 122 ? 0.579 -18.626 -6.003 1.00 89.06 122 GLY A N 1
ATOM 1028 C CA . GLY A 1 122 ? 0.345 -19.995 -6.471 1.00 89.06 122 GLY A CA 1
ATOM 1029 C C . GLY A 1 122 ? 0.819 -21.076 -5.491 1.00 89.06 122 GLY A C 1
ATOM 1030 O O . GLY A 1 122 ? 0.277 -22.179 -5.486 1.00 89.06 122 GLY A O 1
ATOM 1031 N N . LYS A 1 123 ? 1.808 -20.759 -4.647 1.00 89.94 123 LYS A N 1
ATOM 1032 C CA . LYS A 1 123 ? 2.385 -21.674 -3.645 1.00 89.94 123 LYS A CA 1
ATOM 1033 C C . LYS A 1 123 ? 1.725 -21.583 -2.272 1.00 89.94 123 LYS A C 1
ATOM 1035 O O . LYS A 1 123 ? 1.879 -22.495 -1.461 1.00 89.94 123 LYS A O 1
ATOM 1040 N N . GLU A 1 124 ? 1.043 -20.483 -1.983 1.00 95.00 124 GLU A N 1
ATOM 1041 C CA . GLU A 1 124 ? 0.455 -20.237 -0.673 1.00 95.00 124 GLU A CA 1
ATOM 1042 C C . GLU A 1 124 ? -0.874 -20.990 -0.506 1.00 95.00 124 GLU A C 1
ATOM 1044 O O . GLU A 1 124 ? -1.736 -21.015 -1.385 1.00 95.00 124 GLU A O 1
ATOM 1049 N N . SER A 1 125 ? -1.036 -21.614 0.659 1.00 89.25 125 SER A N 1
ATOM 1050 C CA . SER A 1 125 ? -2.189 -22.457 0.994 1.00 89.25 125 SER A CA 1
ATOM 1051 C C . SER A 1 125 ? -3.193 -21.745 1.900 1.00 89.25 125 SER A C 1
ATOM 1053 O O . SER A 1 125 ? -4.386 -22.043 1.850 1.00 89.25 125 SER A O 1
ATOM 1055 N N . ALA A 1 126 ? -2.735 -20.780 2.703 1.00 91.06 126 ALA A N 1
ATOM 1056 C CA . ALA A 1 126 ? -3.601 -19.996 3.569 1.00 91.06 126 ALA A CA 1
ATOM 1057 C C . ALA A 1 126 ? -4.340 -18.915 2.764 1.00 91.06 126 ALA A C 1
ATOM 1059 O O . ALA A 1 126 ? -3.723 -18.009 2.202 1.00 91.06 126 ALA A O 1
ATOM 1060 N N . GLU A 1 127 ? -5.675 -18.965 2.759 1.00 87.94 127 GLU A N 1
ATOM 1061 C CA . GLU A 1 127 ? -6.509 -18.039 1.977 1.00 87.94 127 GLU A CA 1
ATOM 1062 C C . GLU A 1 127 ? -6.290 -16.566 2.341 1.00 87.94 127 GLU A C 1
ATOM 1064 O O . GLU A 1 127 ? -6.223 -15.703 1.464 1.00 87.94 127 GLU A O 1
ATOM 1069 N N . SER A 1 128 ? -6.102 -16.279 3.632 1.00 79.25 128 SER A N 1
ATOM 1070 C CA . SER A 1 128 ? -5.797 -14.929 4.115 1.00 79.25 128 SER A CA 1
ATOM 1071 C C . SER A 1 128 ? -4.510 -14.382 3.497 1.00 79.25 128 SER A C 1
ATOM 1073 O O . SER A 1 128 ? -4.474 -13.237 3.048 1.00 79.25 128 SER A O 1
ATOM 1075 N N . ARG A 1 129 ? -3.470 -15.214 3.393 1.00 84.88 129 ARG A N 1
ATOM 1076 C CA . ARG A 1 129 ? -2.201 -14.829 2.770 1.00 84.88 129 ARG A CA 1
ATOM 1077 C C . ARG A 1 129 ? -2.303 -14.734 1.253 1.00 84.88 129 ARG A C 1
ATOM 1079 O O . ARG A 1 129 ? -1.743 -13.806 0.682 1.00 84.88 129 ARG A O 1
ATOM 1086 N N . ARG A 1 130 ? -3.051 -15.620 0.587 1.00 89.81 130 ARG A N 1
ATOM 1087 C CA . ARG A 1 130 ? -3.327 -15.496 -0.856 1.00 89.81 130 ARG A CA 1
ATOM 1088 C C . ARG A 1 130 ? -4.006 -14.172 -1.185 1.00 89.81 130 ARG A C 1
ATOM 1090 O O . ARG A 1 130 ? -3.552 -13.446 -2.068 1.00 89.81 130 ARG A O 1
ATOM 1097 N N . THR A 1 131 ? -5.055 -13.835 -0.437 1.00 83.88 131 THR A N 1
ATOM 1098 C CA . THR A 1 131 ? -5.762 -12.555 -0.574 1.00 83.88 131 THR A CA 1
ATOM 1099 C C . THR A 1 131 ? -4.800 -11.377 -0.408 1.00 83.88 131 THR A C 1
ATOM 1101 O O . THR A 1 131 ? -4.821 -10.442 -1.209 1.00 83.88 131 THR A O 1
ATOM 1104 N N . GLU A 1 132 ? -3.901 -11.449 0.575 1.00 80.25 132 GLU A N 1
ATOM 1105 C CA . GLU A 1 132 ? -2.885 -10.425 0.820 1.00 80.25 132 GLU A CA 1
ATOM 1106 C C . GLU A 1 132 ? -1.893 -10.277 -0.349 1.00 80.25 132 GLU A C 1
ATOM 1108 O O . GLU A 1 132 ? -1.666 -9.166 -0.832 1.00 80.25 132 GLU A O 1
ATOM 1113 N N . ILE A 1 133 ? -1.321 -11.386 -0.830 1.00 87.06 133 ILE A N 1
ATOM 1114 C CA . ILE A 1 133 ? -0.340 -11.398 -1.925 1.00 87.06 133 ILE A CA 1
ATOM 1115 C C . ILE A 1 133 ? -0.962 -10.852 -3.213 1.00 87.06 133 ILE A C 1
ATOM 1117 O O . ILE A 1 133 ? -0.364 -10.007 -3.883 1.00 87.06 133 ILE A O 1
ATOM 1121 N N . ARG A 1 134 ? -2.188 -11.287 -3.537 1.00 92.75 134 ARG A N 1
ATOM 1122 C CA . ARG A 1 134 ? -2.942 -10.753 -4.677 1.00 92.75 134 ARG A CA 1
ATOM 1123 C C . ARG A 1 134 ? -3.153 -9.255 -4.525 1.00 92.75 134 ARG A C 1
ATOM 1125 O O . ARG A 1 134 ? -2.834 -8.509 -5.445 1.00 92.75 134 ARG A O 1
ATOM 1132 N N . SER A 1 135 ? -3.619 -8.807 -3.357 1.00 85.88 135 SER A N 1
ATOM 1133 C CA . SER A 1 135 ? -3.803 -7.380 -3.087 1.00 85.88 135 SER A CA 1
ATOM 1134 C C . SER A 1 135 ? -2.511 -6.598 -3.335 1.00 85.88 135 SER A C 1
ATOM 1136 O O . SER A 1 135 ? -2.551 -5.593 -4.031 1.00 85.88 135 SER A O 1
ATOM 1138 N N . GLN A 1 136 ? -1.355 -7.079 -2.864 1.00 85.12 136 GLN A N 1
ATOM 1139 C CA . GLN A 1 136 ? -0.053 -6.430 -3.085 1.00 85.12 136 GLN A CA 1
ATOM 1140 C C . GLN A 1 136 ? 0.321 -6.322 -4.569 1.00 85.12 136 GLN A C 1
ATOM 1142 O O . GLN A 1 136 ? 0.784 -5.268 -5.004 1.00 85.12 136 GLN A O 1
ATOM 1147 N N . ALA A 1 137 ? 0.088 -7.373 -5.355 1.00 90.62 137 ALA A N 1
ATOM 1148 C CA . ALA A 1 137 ? 0.383 -7.373 -6.786 1.00 90.62 137 ALA A CA 1
ATOM 1149 C C . ALA A 1 137 ? -0.496 -6.377 -7.560 1.00 90.62 137 ALA A C 1
ATOM 1151 O O . ALA A 1 137 ? 0.021 -5.558 -8.324 1.00 90.62 137 ALA A O 1
ATOM 1152 N N . ILE A 1 138 ? -1.813 -6.398 -7.316 1.00 90.44 138 ILE A N 1
ATOM 1153 C CA . ILE A 1 138 ? -2.763 -5.437 -7.899 1.00 90.44 138 ILE A CA 1
ATOM 1154 C C . ILE A 1 138 ? -2.369 -4.016 -7.515 1.00 90.44 138 ILE A C 1
ATOM 1156 O O . ILE A 1 138 ? -2.279 -3.131 -8.366 1.00 90.44 138 ILE A O 1
ATOM 1160 N N . LYS A 1 139 ? -2.031 -3.828 -6.241 1.00 85.81 139 LYS A N 1
ATOM 1161 C CA . LYS A 1 139 ? -1.609 -2.547 -5.710 1.00 85.81 139 LYS A CA 1
ATOM 1162 C C . LYS A 1 139 ? -0.350 -2.012 -6.424 1.00 85.81 139 LYS A C 1
ATOM 1164 O O . LYS A 1 139 ? -0.300 -0.884 -6.915 1.00 85.81 139 LYS A O 1
ATOM 1169 N N . LEU A 1 140 ? 0.684 -2.828 -6.571 1.00 88.44 140 LEU A N 1
ATOM 1170 C CA . LEU A 1 140 ? 1.883 -2.416 -7.302 1.00 88.44 140 LEU A CA 1
ATOM 1171 C C . LEU A 1 140 ? 1.564 -1.971 -8.744 1.00 88.44 140 LEU A C 1
ATOM 1173 O O . LEU A 1 140 ? 2.048 -0.935 -9.209 1.00 88.44 140 LEU A O 1
ATOM 1177 N N . MET A 1 141 ? 0.716 -2.729 -9.440 1.00 91.50 141 MET A N 1
ATOM 1178 C CA . MET A 1 141 ? 0.293 -2.423 -10.807 1.00 91.50 141 MET A CA 1
ATOM 1179 C C . MET A 1 141 ? -0.497 -1.109 -10.900 1.00 91.50 141 MET A C 1
ATOM 1181 O O . MET A 1 141 ? -0.230 -0.274 -11.773 1.00 91.50 141 MET A O 1
ATOM 1185 N N . GLU A 1 142 ? -1.423 -0.879 -9.974 1.00 88.56 142 GLU A N 1
ATOM 1186 C CA . GLU A 1 142 ? -2.198 0.359 -9.892 1.00 88.56 142 GLU A CA 1
ATOM 1187 C C . GLU A 1 142 ? -1.326 1.581 -9.603 1.00 88.56 142 GLU A C 1
ATOM 1189 O O . GLU A 1 142 ? -1.489 2.624 -10.250 1.00 88.56 142 GLU A O 1
ATOM 1194 N N . ALA A 1 143 ? -0.336 1.452 -8.712 1.00 85.44 143 ALA A N 1
ATOM 1195 C CA . ALA A 1 143 ? 0.655 2.500 -8.483 1.00 85.44 143 ALA A CA 1
ATOM 1196 C C . ALA A 1 143 ? 1.355 2.877 -9.803 1.00 85.44 143 ALA A C 1
ATOM 1198 O O . ALA A 1 143 ? 1.473 4.056 -10.144 1.00 85.44 143 ALA A O 1
ATOM 1199 N N . MET A 1 144 ? 1.675 1.892 -10.645 1.00 90.69 144 MET A N 1
ATOM 1200 C CA . MET A 1 144 ? 2.244 2.106 -11.985 1.00 90.69 144 MET A CA 1
ATOM 1201 C C . MET A 1 144 ? 1.228 2.564 -13.051 1.00 90.69 144 MET A C 1
ATOM 1203 O O . MET A 1 144 ? 1.557 2.689 -14.234 1.00 90.69 144 MET A O 1
ATOM 1207 N N . GLY A 1 145 ? 0.001 2.903 -12.648 1.00 89.06 145 GLY A N 1
ATOM 1208 C CA . GLY A 1 145 ? -1.035 3.467 -13.515 1.00 89.06 145 GLY A CA 1
ATOM 1209 C C . GLY A 1 145 ? -1.715 2.434 -14.407 1.00 89.06 145 GLY A C 1
ATOM 1210 O O . GLY A 1 145 ? -2.189 2.781 -15.489 1.00 89.06 145 GLY A O 1
ATOM 1211 N N . ILE A 1 146 ? -1.712 1.166 -14.006 1.00 90.31 146 ILE A N 1
ATOM 1212 C CA . ILE A 1 146 ? -2.571 0.135 -14.592 1.00 90.31 146 ILE A CA 1
ATOM 1213 C C . ILE A 1 146 ? -3.935 0.247 -13.903 1.00 90.31 146 ILE A C 1
ATOM 1215 O O . ILE A 1 146 ? -4.007 0.460 -12.698 1.00 90.31 146 ILE A O 1
ATOM 1219 N N . LYS A 1 147 ? -5.031 0.183 -14.659 1.00 89.50 147 LYS A N 1
ATOM 1220 C CA . LYS A 1 147 ? -6.369 0.217 -14.055 1.00 89.50 147 LYS A CA 1
ATOM 1221 C C . LYS A 1 147 ? -6.651 -1.105 -13.335 1.00 89.50 147 LYS A C 1
ATOM 1223 O O . LYS A 1 147 ? -6.140 -2.136 -13.758 1.00 89.50 147 LYS A O 1
ATOM 1228 N N . SER A 1 148 ? -7.474 -1.068 -12.290 1.00 87.19 148 SER A N 1
ATOM 1229 C CA . SER A 1 148 ? -7.765 -2.227 -11.431 1.00 87.19 148 SER A CA 1
ATOM 1230 C C . SER A 1 148 ? -8.267 -3.453 -12.208 1.00 87.19 148 SER A C 1
ATOM 1232 O O . SER A 1 148 ? -7.752 -4.554 -12.048 1.00 87.19 148 SER A O 1
ATOM 1234 N N . ASP A 1 149 ? -9.202 -3.246 -13.138 1.00 89.88 149 ASP A N 1
ATOM 1235 C CA . ASP A 1 149 ? -9.744 -4.278 -14.029 1.00 89.88 149 ASP A CA 1
ATOM 1236 C C . ASP A 1 149 ? -8.658 -4.934 -14.896 1.00 89.88 149 ASP A C 1
ATOM 1238 O O . ASP A 1 149 ? -8.603 -6.156 -15.013 1.00 89.88 149 ASP A O 1
ATOM 1242 N N . TYR A 1 150 ? -7.740 -4.137 -15.444 1.00 91.12 150 TYR A N 1
ATOM 1243 C CA . TYR A 1 150 ? -6.593 -4.657 -16.192 1.00 91.12 150 TYR A CA 1
ATOM 1244 C C . TYR A 1 150 ? -5.569 -5.341 -15.285 1.00 91.12 150 TYR A C 1
ATOM 1246 O O . TYR A 1 150 ? -5.009 -6.361 -15.673 1.00 91.12 150 TYR A O 1
ATOM 1254 N N . ALA A 1 151 ? -5.316 -4.810 -14.089 1.00 91.94 151 ALA A N 1
ATOM 1255 C CA . ALA A 1 151 ? -4.389 -5.401 -13.129 1.00 91.94 151 ALA A CA 1
ATOM 1256 C C . ALA A 1 151 ? -4.829 -6.824 -12.741 1.00 91.94 151 ALA A C 1
ATOM 1258 O O . ALA A 1 151 ? -3.998 -7.724 -12.653 1.00 91.94 151 ALA A O 1
ATOM 1259 N N . GLU A 1 152 ? -6.134 -7.051 -12.588 1.00 92.19 152 GLU A N 1
ATOM 1260 C CA . GLU A 1 152 ? -6.700 -8.375 -12.307 1.00 92.19 152 GLU A CA 1
ATOM 1261 C C . GLU A 1 152 ? -6.541 -9.357 -13.473 1.00 92.19 152 GLU A C 1
ATOM 1263 O O . GLU A 1 152 ? -6.227 -10.533 -13.258 1.00 92.19 152 GLU A O 1
ATOM 1268 N N . ILE A 1 153 ? -6.704 -8.876 -14.710 1.00 91.44 153 ILE A N 1
ATOM 1269 C CA . ILE A 1 153 ? -6.432 -9.670 -15.915 1.00 91.44 153 ILE A CA 1
ATOM 1270 C C . ILE A 1 153 ? -4.956 -10.078 -15.938 1.00 91.44 153 ILE A C 1
ATOM 1272 O O . ILE A 1 153 ? -4.659 -11.267 -16.021 1.00 91.44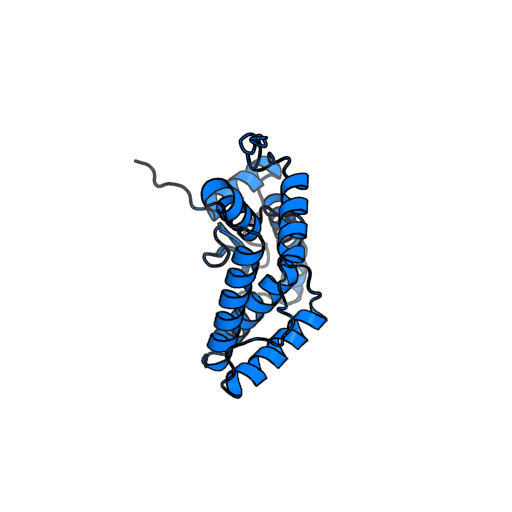 153 ILE A O 1
ATOM 1276 N N . TRP A 1 154 ? -4.042 -9.120 -15.758 1.00 91.06 154 TRP A N 1
ATOM 1277 C CA . TRP A 1 154 ? -2.597 -9.370 -15.716 1.00 91.06 154 TRP A CA 1
ATOM 1278 C C . TRP A 1 154 ? -2.196 -10.353 -14.620 1.00 91.06 154 TRP A C 1
ATOM 1280 O O . TRP A 1 154 ? -1.389 -11.251 -14.858 1.00 91.06 154 TRP A O 1
ATOM 1290 N N . PHE A 1 155 ? -2.770 -10.214 -13.425 1.00 92.50 155 PHE A N 1
ATOM 1291 C CA . PHE A 1 155 ? -2.515 -11.136 -12.323 1.00 92.50 155 PHE A CA 1
ATOM 1292 C C . PHE A 1 155 ? -2.964 -12.560 -12.676 1.00 92.50 155 PHE A C 1
ATOM 1294 O O . PHE A 1 155 ? -2.211 -13.519 -12.503 1.00 92.50 155 PHE A O 1
ATOM 1301 N N . SER A 1 156 ? -4.170 -12.693 -13.232 1.00 92.56 156 SER A N 1
ATOM 1302 C CA . SER A 1 156 ? -4.748 -13.980 -13.629 1.00 92.56 156 SER A CA 1
ATOM 1303 C C . SER A 1 156 ? -3.982 -14.644 -14.778 1.00 92.56 156 SER A C 1
ATOM 1305 O O . SER A 1 156 ? -3.808 -15.862 -14.784 1.00 92.56 156 SER A O 1
ATOM 1307 N N . GLU A 1 157 ? -3.514 -13.866 -15.754 1.00 89.81 157 GLU A N 1
ATOM 1308 C CA . GLU A 1 157 ? -2.666 -14.352 -16.847 1.00 89.81 157 GLU A CA 1
ATOM 1309 C C . GLU A 1 157 ? -1.281 -14.761 -16.346 1.00 89.81 157 GLU A C 1
ATOM 1311 O O . GLU A 1 157 ? -0.799 -15.836 -16.700 1.00 89.81 157 GLU A O 1
ATOM 1316 N N . GLY A 1 158 ? -0.683 -13.966 -15.455 1.00 88.88 158 GLY A N 1
ATOM 1317 C CA . GLY A 1 158 ? 0.579 -14.298 -14.800 1.00 88.88 158 GLY A CA 1
ATOM 1318 C C . GLY A 1 158 ? 0.521 -15.640 -14.072 1.00 88.88 158 GLY A C 1
ATOM 1319 O O . GLY A 1 158 ? 1.446 -16.439 -14.194 1.00 88.88 158 GLY A O 1
ATOM 1320 N N . LEU A 1 159 ? -0.585 -15.934 -13.378 1.00 91.00 159 LEU A N 1
ATOM 1321 C CA . LEU A 1 159 ? -0.775 -17.229 -12.715 1.00 91.00 159 LEU A CA 1
ATOM 1322 C C . LEU A 1 159 ? -0.751 -18.400 -13.699 1.00 91.00 159 LEU A C 1
ATOM 1324 O O . LEU A 1 159 ? -0.116 -19.413 -13.413 1.00 91.00 159 LEU A O 1
ATOM 1328 N N . LYS A 1 160 ? -1.412 -18.263 -14.854 1.00 89.75 160 LYS A N 1
ATOM 1329 C CA . LYS A 1 160 ? -1.414 -19.302 -15.898 1.00 89.75 160 LYS A CA 1
ATOM 1330 C C . LYS A 1 160 ? -0.005 -19.525 -16.446 1.00 89.75 160 LYS A C 1
ATOM 1332 O O . LYS A 1 160 ? 0.467 -20.651 -16.489 1.00 89.75 160 LYS A O 1
ATOM 1337 N N . ILE A 1 161 ? 0.693 -18.439 -16.768 1.00 85.06 161 ILE A N 1
ATOM 1338 C CA . ILE A 1 161 ? 2.048 -18.468 -17.332 1.00 85.06 161 ILE A CA 1
ATOM 1339 C C . ILE A 1 161 ? 3.044 -19.122 -16.368 1.00 85.06 161 ILE A C 1
ATOM 1341 O O . ILE A 1 161 ? 3.838 -19.969 -16.782 1.00 85.06 161 ILE A O 1
ATOM 1345 N N . ILE A 1 162 ? 2.977 -18.775 -15.078 1.00 85.50 162 ILE A N 1
ATOM 1346 C CA . ILE A 1 162 ? 3.835 -19.370 -14.047 1.00 85.50 162 ILE A CA 1
ATOM 1347 C C . ILE A 1 162 ? 3.497 -20.851 -13.839 1.00 85.50 162 ILE A C 1
ATOM 1349 O O . ILE A 1 162 ? 4.414 -21.664 -13.708 1.00 85.50 162 ILE A O 1
ATOM 1353 N N . ALA A 1 163 ? 2.212 -21.221 -13.850 1.00 86.31 163 ALA A N 1
ATOM 1354 C CA . ALA A 1 163 ? 1.786 -22.620 -13.769 1.00 86.31 163 ALA A CA 1
ATOM 1355 C C . ALA A 1 163 ? 2.295 -23.455 -14.959 1.00 86.31 163 ALA A C 1
ATOM 1357 O O . ALA A 1 163 ? 2.698 -24.602 -14.770 1.00 86.31 163 ALA A O 1
ATOM 1358 N N . ASP A 1 164 ? 2.377 -22.853 -16.147 1.00 87.00 164 ASP A N 1
ATOM 1359 C CA . ASP A 1 164 ? 2.934 -23.461 -17.362 1.00 87.00 164 ASP A CA 1
ATOM 1360 C C . ASP A 1 164 ? 4.481 -23.503 -17.365 1.00 87.00 164 ASP A C 1
ATOM 1362 O O . ASP A 1 164 ? 5.108 -23.894 -18.351 1.00 87.00 164 ASP A O 1
ATOM 1366 N N . GLY A 1 165 ? 5.131 -23.095 -16.267 1.00 82.38 165 GLY A N 1
ATOM 1367 C CA . GLY A 1 165 ? 6.587 -23.105 -16.104 1.00 82.38 165 GLY A CA 1
ATOM 1368 C C . GLY A 1 165 ? 7.315 -21.958 -16.811 1.00 82.38 165 GLY A C 1
ATOM 1369 O O . GLY A 1 165 ? 8.548 -21.894 -16.773 1.00 82.38 165 GLY A O 1
ATOM 1370 N N . SER A 1 166 ? 6.580 -21.029 -17.424 1.00 77.69 166 SER A N 1
ATOM 1371 C CA . SER A 1 166 ? 7.147 -19.836 -18.045 1.00 77.69 166 SER A CA 1
ATOM 1372 C C . SER A 1 166 ? 7.442 -18.782 -16.973 1.00 77.69 166 SER A C 1
ATOM 1374 O O . SER A 1 166 ? 6.585 -18.421 -16.173 1.00 77.69 166 SER A O 1
ATOM 1376 N N . ARG A 1 167 ? 8.683 -18.279 -16.931 1.00 65.69 167 ARG A N 1
ATOM 1377 C CA . ARG A 1 167 ? 9.131 -17.281 -15.934 1.00 65.69 167 ARG A CA 1
ATOM 1378 C C . ARG A 1 167 ? 9.099 -15.836 -16.428 1.00 65.69 167 ARG A C 1
ATOM 1380 O O . ARG A 1 167 ? 9.583 -14.947 -15.736 1.00 65.69 167 ARG A O 1
ATOM 1387 N N . THR A 1 168 ? 8.577 -15.599 -17.622 1.00 65.06 168 THR A N 1
ATOM 1388 C CA . THR A 1 168 ? 8.485 -14.267 -18.219 1.00 65.06 168 THR A CA 1
ATOM 1389 C C . THR A 1 168 ? 7.019 -13.919 -18.387 1.00 65.06 168 THR A C 1
ATOM 1391 O O . THR A 1 168 ? 6.278 -14.707 -18.974 1.00 65.06 168 THR A O 1
ATOM 1394 N N . PHE A 1 169 ? 6.605 -12.751 -17.887 1.00 64.31 169 PHE A N 1
ATOM 1395 C CA . PHE A 1 169 ? 5.320 -12.159 -18.259 1.00 64.31 169 PHE A CA 1
ATOM 1396 C C . PHE A 1 169 ? 5.213 -12.056 -19.804 1.00 64.31 169 PHE A C 1
ATOM 1398 O O . PHE A 1 169 ? 6.230 -12.172 -20.499 1.00 64.31 169 PHE A O 1
ATOM 1405 N N . PRO A 1 170 ? 3.998 -11.886 -20.359 1.00 59.19 170 PRO A N 1
ATOM 1406 C CA . PRO A 1 170 ? 3.776 -11.591 -21.771 1.00 59.19 170 PRO A CA 1
ATOM 1407 C C . PRO A 1 170 ? 4.766 -10.543 -22.310 1.00 59.19 170 PRO A C 1
ATOM 1409 O O . PRO A 1 170 ? 5.245 -9.713 -21.541 1.00 59.19 170 PRO A O 1
ATOM 1412 N N . PRO A 1 171 ? 5.061 -10.546 -23.624 1.00 55.78 171 PRO A N 1
ATOM 1413 C CA . PRO A 1 171 ? 6.150 -9.760 -24.218 1.00 55.78 171 PRO A CA 1
ATOM 1414 C C . PRO A 1 171 ? 6.082 -8.243 -23.968 1.00 55.78 171 PRO A C 1
ATOM 1416 O O . PRO A 1 171 ? 7.098 -7.566 -24.119 1.00 55.78 171 PRO A O 1
ATOM 1419 N N . ASP A 1 172 ? 4.930 -7.724 -23.546 1.00 69.62 172 ASP A N 1
ATOM 1420 C CA . ASP A 1 172 ? 4.790 -6.376 -23.012 1.00 69.62 172 ASP A CA 1
ATOM 1421 C C . ASP A 1 172 ? 4.752 -6.431 -21.477 1.00 69.62 172 ASP A C 1
ATOM 1423 O O . ASP A 1 172 ? 3.718 -6.734 -20.891 1.00 69.62 172 ASP A O 1
ATOM 1427 N N . ASP A 1 173 ? 5.864 -6.129 -20.802 1.00 70.75 173 ASP A N 1
ATOM 1428 C CA . ASP A 1 173 ? 5.878 -6.030 -19.337 1.00 70.75 173 ASP A CA 1
ATOM 1429 C C . ASP A 1 173 ? 4.775 -5.066 -18.839 1.00 70.75 173 ASP A C 1
ATOM 1431 O O . ASP A 1 173 ? 4.679 -3.934 -19.339 1.00 70.75 173 ASP A O 1
ATOM 1435 N N . PRO A 1 174 ? 3.980 -5.432 -17.810 1.00 82.75 174 PRO A N 1
ATOM 1436 C CA . PRO A 1 174 ? 2.895 -4.574 -17.327 1.00 82.75 174 PRO A CA 1
ATOM 1437 C C . PRO A 1 174 ? 3.431 -3.223 -16.823 1.00 82.75 174 PRO A C 1
ATOM 1439 O O . PRO A 1 174 ? 2.800 -2.169 -16.997 1.00 82.75 174 PRO A O 1
ATOM 1442 N N . ILE A 1 175 ? 4.633 -3.229 -16.236 1.00 91.81 175 ILE A N 1
ATOM 1443 C CA . ILE A 1 175 ? 5.317 -2.041 -15.730 1.00 91.81 175 ILE A CA 1
ATOM 1444 C C . ILE A 1 175 ? 6.444 -1.661 -16.695 1.00 91.81 175 ILE A C 1
ATOM 1446 O O . ILE A 1 175 ? 7.516 -2.253 -16.687 1.00 91.81 175 ILE A O 1
ATOM 1450 N N . THR A 1 176 ? 6.225 -0.634 -17.515 1.00 93.06 176 THR A N 1
ATOM 1451 C CA . THR A 1 176 ? 7.222 -0.148 -18.482 1.00 93.06 176 THR A CA 1
ATOM 1452 C C . THR A 1 176 ? 8.078 0.984 -17.917 1.00 93.06 176 THR A C 1
ATOM 1454 O O . THR A 1 176 ? 7.658 1.733 -17.029 1.00 93.06 176 THR A O 1
ATOM 1457 N N . SER A 1 177 ? 9.264 1.198 -18.496 1.00 93.62 177 SER A N 1
ATOM 1458 C CA . SER A 1 177 ? 10.140 2.320 -18.116 1.00 93.62 177 SER A CA 1
ATOM 1459 C C . SER A 1 177 ? 9.451 3.691 -18.238 1.00 93.62 177 SER A C 1
ATOM 1461 O O . SER A 1 177 ? 9.678 4.584 -17.421 1.00 93.62 177 SER A O 1
ATOM 1463 N N . GLN A 1 178 ? 8.557 3.856 -19.220 1.00 93.38 178 GLN A N 1
ATOM 1464 C CA . GLN A 1 178 ? 7.763 5.065 -19.425 1.00 93.38 178 GLN A CA 1
ATOM 1465 C C . GLN A 1 178 ? 6.750 5.274 -18.296 1.00 93.38 178 GLN A C 1
ATOM 1467 O O . GLN A 1 178 ? 6.603 6.406 -17.831 1.00 93.38 178 GLN A O 1
ATOM 1472 N N . LYS A 1 179 ? 6.089 4.205 -17.821 1.00 93.31 179 LYS A N 1
ATOM 1473 C CA . LYS A 1 179 ? 5.187 4.268 -16.659 1.00 93.31 179 LYS A CA 1
ATOM 1474 C C . LYS A 1 179 ? 5.950 4.691 -15.406 1.00 93.31 179 LYS A C 1
ATOM 1476 O O . LYS A 1 179 ? 5.547 5.657 -14.760 1.00 93.31 179 LYS A O 1
ATOM 1481 N N . VAL A 1 180 ? 7.089 4.049 -15.127 1.00 92.75 180 VAL A N 1
ATOM 1482 C CA . VAL A 1 180 ? 7.948 4.396 -13.980 1.00 92.75 180 VAL A CA 1
ATOM 1483 C C . VAL A 1 180 ? 8.387 5.859 -14.060 1.00 92.75 180 VAL A C 1
ATOM 1485 O O . VAL A 1 180 ? 8.169 6.622 -13.119 1.00 92.75 180 VAL A O 1
ATOM 1488 N N . LYS A 1 181 ? 8.928 6.293 -15.207 1.00 93.69 181 LYS A N 1
ATOM 1489 C CA . LYS A 1 181 ? 9.338 7.688 -15.426 1.00 93.69 181 LYS A CA 1
ATOM 1490 C C . LYS A 1 181 ? 8.189 8.661 -15.184 1.00 93.69 181 LYS A C 1
ATOM 1492 O O . LYS A 1 181 ? 8.384 9.662 -14.495 1.00 93.69 181 LYS A O 1
ATOM 1497 N N . GLY A 1 182 ? 7.017 8.389 -15.760 1.00 91.50 182 GLY A N 1
ATOM 1498 C CA . GLY A 1 182 ? 5.837 9.239 -15.630 1.00 91.50 182 GLY A CA 1
ATOM 1499 C C . GLY A 1 182 ? 5.413 9.401 -14.174 1.00 91.50 182 GLY A C 1
ATOM 1500 O O . GLY A 1 182 ? 5.227 10.525 -13.713 1.00 91.50 182 GLY A O 1
ATOM 1501 N N . LYS A 1 183 ? 5.346 8.293 -13.429 1.00 90.38 183 LYS A N 1
ATOM 1502 C CA . LYS A 1 183 ? 4.937 8.281 -12.022 1.00 90.38 183 LYS A CA 1
ATOM 1503 C C . LYS A 1 183 ? 5.945 8.954 -11.096 1.00 90.38 183 LYS A C 1
ATOM 1505 O O . LYS A 1 183 ? 5.554 9.836 -10.336 1.00 90.38 183 LYS A O 1
ATOM 1510 N N . VAL A 1 184 ? 7.234 8.633 -11.221 1.00 89.88 184 VAL A N 1
ATOM 1511 C CA . VAL A 1 184 ? 8.298 9.285 -10.437 1.00 89.88 184 VAL A CA 1
ATOM 1512 C C . VAL A 1 184 ? 8.350 10.785 -10.743 1.00 89.88 184 VAL A C 1
ATOM 1514 O O . VAL A 1 184 ? 8.447 11.597 -9.828 1.00 89.88 184 VAL A O 1
ATOM 1517 N N . SER A 1 185 ? 8.235 11.186 -12.014 1.00 89.69 185 SER A N 1
ATOM 1518 C CA . SER A 1 185 ? 8.243 12.608 -12.398 1.00 89.69 185 SER A CA 1
ATOM 1519 C C . SER A 1 185 ? 7.035 13.360 -11.841 1.00 89.69 185 SER A C 1
ATOM 1521 O O . SER A 1 185 ? 7.196 14.449 -11.290 1.00 89.69 185 SER A O 1
ATOM 1523 N N . TYR A 1 186 ? 5.840 12.773 -11.952 1.00 88.25 186 TYR A N 1
ATOM 1524 C CA . TYR A 1 186 ? 4.615 13.337 -11.393 1.00 88.25 186 TYR A CA 1
ATOM 1525 C C . TYR A 1 186 ? 4.730 13.515 -9.875 1.00 88.25 186 TYR A C 1
ATOM 1527 O O . TYR A 1 186 ? 4.558 14.628 -9.377 1.00 88.25 186 TYR A O 1
ATOM 1535 N N . TRP A 1 187 ? 5.116 12.459 -9.154 1.00 86.94 187 TRP A N 1
ATOM 1536 C CA . TRP A 1 187 ? 5.300 12.502 -7.705 1.00 86.94 187 TRP A CA 1
ATOM 1537 C C . TRP A 1 187 ? 6.319 13.578 -7.297 1.00 86.94 187 TRP A C 1
ATOM 1539 O O . TRP A 1 187 ? 5.998 14.464 -6.507 1.00 86.94 187 TRP A O 1
ATOM 1549 N N . ARG A 1 188 ? 7.500 13.616 -7.927 1.00 86.31 188 ARG A N 1
ATOM 1550 C CA . ARG A 1 188 ? 8.516 14.651 -7.664 1.00 86.31 188 ARG A CA 1
ATOM 1551 C C . ARG A 1 188 ? 7.996 16.070 -7.875 1.00 86.31 188 ARG A C 1
ATOM 1553 O O . ARG A 1 188 ? 8.308 16.951 -7.075 1.00 86.31 188 ARG A O 1
ATOM 1560 N N . SER A 1 189 ? 7.222 16.296 -8.939 1.00 84.75 189 SER A N 1
ATOM 1561 C CA . SER A 1 189 ? 6.654 17.617 -9.232 1.00 84.75 189 SER A CA 1
ATOM 1562 C C . SER A 1 189 ? 5.702 18.084 -8.130 1.00 84.75 189 SER A C 1
ATOM 1564 O O . SER A 1 189 ? 5.744 19.248 -7.733 1.00 84.75 189 SER A O 1
ATOM 1566 N N . LYS A 1 190 ? 4.915 17.157 -7.571 1.00 80.81 190 LYS A N 1
ATOM 1567 C CA . LYS A 1 190 ? 3.973 17.431 -6.487 1.00 80.81 190 LYS A CA 1
ATOM 1568 C C . LYS A 1 190 ? 4.688 17.815 -5.190 1.00 80.81 190 LYS A C 1
ATOM 1570 O O . LYS A 1 190 ? 4.289 18.767 -4.526 1.00 80.81 190 LYS A O 1
ATOM 1575 N N . TRP A 1 191 ? 5.779 17.122 -4.876 1.00 78.31 191 TRP A N 1
ATOM 1576 C CA . TRP A 1 191 ? 6.571 17.332 -3.658 1.00 78.31 191 TRP A CA 1
ATOM 1577 C C . TRP A 1 191 ? 7.697 18.364 -3.814 1.00 78.31 191 TRP A C 1
ATOM 1579 O O . TRP A 1 191 ? 8.510 18.534 -2.909 1.00 78.31 191 TRP A O 1
ATOM 1589 N N . LYS A 1 192 ? 7.752 19.077 -4.950 1.00 82.50 192 LYS A N 1
ATOM 1590 C CA . LYS A 1 192 ? 8.770 20.102 -5.258 1.00 82.50 192 LYS A CA 1
ATOM 1591 C C . LYS A 1 192 ? 10.211 19.594 -5.083 1.00 82.50 192 LYS A C 1
ATOM 1593 O O . LYS A 1 192 ? 11.105 20.354 -4.711 1.00 82.50 192 LYS A O 1
ATOM 1598 N N . LEU A 1 193 ? 10.446 18.311 -5.358 1.00 77.25 193 LEU A N 1
ATOM 1599 C CA . LEU A 1 193 ? 11.762 17.697 -5.201 1.00 77.25 193 LEU A CA 1
ATOM 1600 C C . LEU A 1 193 ? 12.687 18.070 -6.372 1.00 77.25 193 LEU A C 1
ATOM 1602 O O . LEU A 1 193 ? 12.253 18.035 -7.533 1.00 77.25 193 LEU A O 1
ATOM 1606 N N . PRO A 1 194 ? 13.972 18.378 -6.107 1.00 78.31 194 PRO A N 1
ATOM 1607 C CA . PRO A 1 194 ? 14.915 18.784 -7.145 1.00 78.31 194 PRO A CA 1
ATOM 1608 C C . PRO A 1 194 ? 15.085 17.694 -8.209 1.00 78.31 194 PRO A C 1
ATOM 1610 O O . PRO A 1 194 ? 14.841 16.512 -7.960 1.00 78.31 194 PRO A O 1
ATOM 1613 N N . LEU A 1 195 ? 15.466 18.091 -9.427 1.00 72.75 195 LEU A N 1
ATOM 1614 C CA . LEU A 1 195 ? 15.922 17.138 -10.445 1.00 72.75 195 LEU A CA 1
ATOM 1615 C C . LEU A 1 195 ? 17.160 16.401 -9.916 1.00 72.75 195 LEU A C 1
ATOM 1617 O O . LEU A 1 195 ? 18.010 17.056 -9.310 1.00 72.75 195 LEU A O 1
ATOM 1621 N N . PRO A 1 196 ? 17.278 15.074 -10.138 1.00 71.12 196 PRO A N 1
ATOM 1622 C CA . PRO A 1 196 ? 18.552 14.394 -9.967 1.00 71.12 196 PRO A CA 1
ATOM 1623 C C . PRO A 1 196 ? 19.615 15.194 -10.716 1.00 71.12 196 PRO A C 1
ATOM 1625 O O . PRO A 1 196 ? 19.357 15.635 -11.839 1.00 71.12 196 PRO A O 1
ATOM 1628 N N . GLU A 1 197 ? 20.784 15.394 -10.113 1.00 69.94 197 GLU A N 1
ATOM 1629 C CA . GLU A 1 197 ? 21.924 16.053 -10.757 1.00 69.94 197 GLU A CA 1
ATOM 1630 C C . GLU A 1 197 ? 22.535 15.149 -11.838 1.00 69.94 197 GLU A C 1
ATOM 1632 O O . GLU A 1 197 ? 23.707 14.795 -11.815 1.00 69.94 197 GLU A O 1
ATOM 1637 N N . GLN A 1 198 ? 21.730 14.725 -12.802 1.00 58.44 198 GLN A N 1
ATOM 1638 C CA . GLN A 1 198 ? 22.204 14.038 -13.986 1.00 58.44 198 GLN A CA 1
ATOM 1639 C C . GLN A 1 198 ? 22.350 15.101 -15.078 1.00 58.44 198 GLN A C 1
ATOM 1641 O O . GLN A 1 198 ? 21.392 15.797 -15.403 1.00 58.44 198 GLN A O 1
ATOM 1646 N N . ASP A 1 199 ? 23.571 15.243 -15.600 1.00 48.97 199 ASP A N 1
ATOM 1647 C CA . ASP A 1 199 ? 23.966 16.113 -16.724 1.00 48.97 199 ASP A CA 1
ATOM 1648 C C . ASP A 1 199 ? 24.350 17.585 -16.467 1.00 48.97 199 ASP A C 1
ATOM 1650 O O . ASP A 1 199 ? 24.239 18.418 -17.363 1.00 48.97 199 ASP A O 1
ATOM 1654 N N . LYS A 1 200 ? 24.987 17.919 -15.336 1.00 51.38 200 LYS A N 1
ATOM 1655 C CA . LYS A 1 200 ? 25.953 19.049 -15.359 1.00 51.38 200 LYS A CA 1
ATOM 1656 C C . LYS A 1 200 ? 27.351 18.644 -15.860 1.00 51.38 200 LYS A C 1
ATOM 1658 O O . LYS A 1 200 ? 28.156 19.513 -16.176 1.00 51.38 200 LYS A O 1
ATOM 1663 N N . GLY A 1 201 ? 27.631 17.338 -15.964 1.00 49.88 201 GLY A N 1
ATOM 1664 C CA . GLY A 1 201 ? 28.969 16.795 -16.246 1.00 49.88 201 GLY A CA 1
ATOM 1665 C C . GLY A 1 201 ? 29.215 16.228 -17.650 1.00 49.88 201 GLY A C 1
ATOM 1666 O O . GLY A 1 201 ? 30.372 16.050 -18.018 1.00 49.88 201 GLY A O 1
ATOM 1667 N N . ARG A 1 202 ? 28.191 15.980 -18.481 1.00 51.16 202 ARG A N 1
ATOM 1668 C CA . ARG A 1 202 ? 28.400 15.644 -19.904 1.00 51.16 202 ARG A CA 1
ATOM 1669 C C . ARG A 1 202 ? 28.571 16.918 -20.730 1.00 51.16 202 ARG A C 1
ATOM 1671 O O . ARG A 1 202 ? 27.785 17.220 -21.625 1.00 51.16 202 ARG A O 1
ATOM 1678 N N . GLN A 1 203 ? 29.621 17.684 -20.433 1.00 46.72 203 GLN A N 1
ATOM 1679 C CA . GLN A 1 203 ? 30.159 18.596 -21.435 1.00 46.72 203 GLN A CA 1
ATOM 1680 C C . GLN A 1 203 ? 30.617 17.736 -22.612 1.00 46.72 203 GLN A C 1
ATOM 1682 O O . GLN A 1 203 ? 31.452 16.849 -22.454 1.00 46.72 203 GLN A O 1
ATOM 1687 N N . LYS A 1 204 ? 30.009 17.959 -23.780 1.00 50.31 204 LYS A N 1
ATOM 1688 C CA . LYS A 1 204 ? 30.454 17.381 -25.047 1.00 50.31 204 LYS A CA 1
ATOM 1689 C C . LYS A 1 204 ? 31.922 17.763 -25.235 1.00 50.31 204 LYS A C 1
ATOM 1691 O O . LYS A 1 204 ? 32.203 18.899 -25.612 1.00 50.31 204 LYS A O 1
ATOM 1696 N N . THR A 1 205 ? 32.840 16.841 -24.972 1.00 56.22 205 THR A N 1
ATOM 1697 C CA . THR A 1 205 ? 34.172 16.882 -25.567 1.00 56.22 205 THR A CA 1
ATOM 1698 C C . THR A 1 205 ? 33.956 16.844 -27.076 1.00 56.22 205 THR A C 1
ATOM 1700 O O . THR A 1 205 ? 33.454 15.859 -27.619 1.00 56.22 205 THR A O 1
ATOM 1703 N N . ARG A 1 206 ? 34.170 17.999 -27.708 1.00 64.56 206 ARG A N 1
ATOM 1704 C CA . ARG A 1 206 ? 34.252 18.137 -29.161 1.00 64.56 206 ARG A CA 1
ATOM 1705 C C . ARG A 1 206 ? 35.584 17.598 -29.648 1.00 64.56 206 ARG A C 1
ATOM 1707 O O . ARG A 1 206 ? 36.571 17.770 -28.900 1.00 64.56 206 ARG A O 1
#

pLDDT: mean 85.3, std 12.51, range [46.72, 97.94]

Foldseek 3Di:
DDDDDDLQRVLQVVCCVPVNDADQADPLGWGWDWDQPVVQPSQIDIDIDDDPSRDPVNVVVCVVSSVVVVVSSCVAQNDQQATGPRVLLVVLVCCCQVVVDALQNSLVVLLLVLLVLLLVLLVDDDPVVNVVSLVVSLSSLSSLVDDSVVSVVQSVQSNVCVVVVHSDRPPDRSRHSVSSCVNSVSNCVNVVHDDRPDPPPPPPPD

Secondary structure (DSSP, 8-state):
-PPPPPHHHHHHHHHHHHH----SB-TT--EEEEEEEGGGTTEEEEEEE--TT--HHHHHHHHHHHHHHHHHHHHHH--TTTTS--HHHHHHHHHHHTS---HHHHHHHHHHHHHHHHHHHHH---HHHHHHHHHHHHHHHHHTT--HHHHHHHHHHHHHHHHTT--S--SS-SS-HHHHHHHHHHHHHHTTPPPP--SSS-----

Sequence (206 aa):
MRRPKSTVEQFLERCEREYGPLPLVSEEGVKITFVENLRLLGWIDLVVIIDEHVTREGLDAAYPLIDEWRERLVKEQGRWIYDGNNQLYEDLYYLQRELGFTYRQMAEQLNTYLIALVDNYGKESAESRRTEIRSQAIKLMEAMGIKSDYAEIWFSEGLKIIADGSRTFPPDDPITSQKVKGKVSYWRSKWKLPLPEQDKGRQKTR

Radius of gyration: 20.72 Å; chains: 1; bounding box: 61×44×56 Å